Protein AF-A0A7W1RXY4-F1 (afdb_monomer_lite)

pLDDT: mean 89.91, std 8.74, range [52.62, 98.06]

Structure (mmCIF, N/CA/C/O backbone):
data_AF-A0A7W1RXY4-F1
#
_entry.id   AF-A0A7W1RXY4-F1
#
loop_
_atom_site.group_PDB
_atom_site.id
_atom_site.type_symbol
_atom_site.label_atom_id
_atom_site.label_alt_id
_atom_site.label_comp_id
_atom_site.label_asym_id
_atom_site.label_entity_id
_atom_site.label_seq_id
_atom_site.pdbx_PDB_ins_code
_atom_site.Cartn_x
_atom_site.Cartn_y
_atom_site.Cartn_z
_atom_site.occupancy
_atom_site.B_iso_or_equiv
_atom_site.auth_seq_id
_atom_site.auth_comp_id
_atom_site.auth_asym_id
_atom_site.auth_atom_id
_atom_site.pdbx_PDB_model_num
ATOM 1 N N . MET A 1 1 ? 31.201 -9.810 -19.288 1.00 55.09 1 MET A N 1
ATOM 2 C CA . MET A 1 1 ? 30.217 -8.892 -19.903 1.00 55.09 1 MET A CA 1
ATOM 3 C C . MET A 1 1 ? 28.882 -9.137 -19.232 1.00 55.09 1 MET A C 1
ATOM 5 O O . MET A 1 1 ? 28.440 -10.277 -19.250 1.00 55.09 1 MET A O 1
ATOM 9 N N . ALA A 1 2 ? 28.286 -8.127 -18.595 1.00 66.25 2 ALA A N 1
ATOM 10 C CA . ALA A 1 2 ? 26.914 -8.247 -18.102 1.00 66.25 2 ALA A CA 1
ATOM 11 C C . ALA A 1 2 ? 25.958 -8.331 -19.304 1.00 66.25 2 ALA A C 1
ATOM 13 O O . ALA A 1 2 ? 26.173 -7.638 -20.300 1.00 66.25 2 ALA A O 1
ATOM 14 N N . ALA A 1 3 ? 24.953 -9.206 -19.236 1.00 77.88 3 ALA A N 1
ATOM 15 C CA . ALA A 1 3 ? 23.925 -9.295 -20.269 1.00 77.88 3 ALA A CA 1
ATOM 16 C C . ALA A 1 3 ? 23.146 -7.972 -20.351 1.00 77.88 3 ALA A C 1
ATOM 18 O O . ALA A 1 3 ? 22.916 -7.324 -19.328 1.00 77.88 3 ALA A O 1
ATOM 19 N N . ALA A 1 4 ? 22.750 -7.570 -21.560 1.00 85.12 4 ALA A N 1
ATOM 20 C CA . ALA A 1 4 ? 21.898 -6.400 -21.738 1.00 85.12 4 ALA A CA 1
ATOM 21 C C . ALA A 1 4 ? 20.542 -6.621 -21.034 1.00 85.12 4 ALA A C 1
ATOM 23 O O . ALA A 1 4 ? 20.029 -7.744 -21.071 1.00 85.12 4 ALA A O 1
ATOM 24 N N . PRO A 1 5 ? 19.964 -5.586 -20.396 1.00 88.31 5 PRO A N 1
ATOM 25 C CA . PRO A 1 5 ? 18.672 -5.717 -19.743 1.00 88.31 5 PRO A CA 1
ATOM 26 C C . PRO A 1 5 ? 17.567 -5.969 -20.772 1.00 88.31 5 PRO A C 1
ATOM 28 O O . PRO A 1 5 ? 17.531 -5.343 -21.835 1.00 88.31 5 PRO A O 1
ATOM 31 N N . VAL A 1 6 ? 16.644 -6.864 -20.431 1.00 91.75 6 VAL A N 1
ATOM 32 C CA . VAL A 1 6 ? 15.384 -7.028 -21.155 1.00 91.75 6 VAL A CA 1
ATOM 33 C C . VAL A 1 6 ? 14.484 -5.856 -20.787 1.00 91.75 6 VAL A C 1
ATOM 35 O O . VAL A 1 6 ? 14.210 -5.625 -19.610 1.00 91.75 6 VAL A O 1
ATOM 38 N N . ARG A 1 7 ? 14.043 -5.110 -21.799 1.00 94.19 7 ARG A N 1
ATOM 39 C CA . ARG A 1 7 ? 13.141 -3.970 -21.634 1.00 94.19 7 ARG A CA 1
ATOM 40 C C . ARG A 1 7 ? 11.716 -4.378 -21.953 1.00 94.19 7 ARG A C 1
ATOM 42 O O . ARG A 1 7 ? 11.481 -5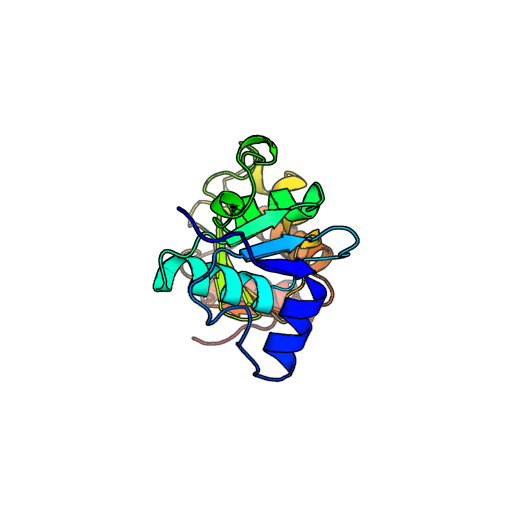.019 -22.975 1.00 94.19 7 ARG A O 1
ATOM 49 N N . CYS A 1 8 ? 10.789 -3.984 -21.097 1.00 94.75 8 CYS A N 1
ATOM 50 C CA . CYS A 1 8 ? 9.361 -4.218 -21.277 1.00 94.75 8 CYS A CA 1
ATOM 51 C C . CYS A 1 8 ? 8.561 -3.085 -20.632 1.00 94.75 8 CYS A C 1
ATOM 53 O O . CYS A 1 8 ? 9.096 -2.318 -19.828 1.00 94.75 8 CYS A O 1
ATOM 55 N N . SER A 1 9 ? 7.290 -2.967 -20.998 1.00 96.38 9 SER A N 1
ATOM 56 C CA . SER A 1 9 ? 6.372 -2.059 -20.317 1.00 96.38 9 SER A CA 1
ATOM 57 C C . SER A 1 9 ? 5.806 -2.710 -19.054 1.00 96.38 9 SER A C 1
ATOM 59 O O . SER A 1 9 ? 5.757 -3.937 -18.926 1.00 96.38 9 SER A O 1
ATOM 61 N N . PHE A 1 10 ? 5.319 -1.896 -18.121 1.00 96.00 10 PHE A N 1
ATOM 62 C CA . PHE A 1 10 ? 4.616 -2.399 -16.943 1.00 96.00 10 PHE A CA 1
ATOM 63 C C . PHE A 1 10 ? 3.355 -3.198 -17.320 1.00 96.00 10 PHE A C 1
ATOM 65 O O . PHE A 1 10 ? 3.047 -4.207 -16.686 1.00 96.00 10 PHE A O 1
ATOM 72 N N . ALA A 1 11 ? 2.672 -2.809 -18.402 1.00 95.00 11 ALA A N 1
ATOM 73 C CA . ALA A 1 11 ? 1.507 -3.520 -18.927 1.00 95.00 11 ALA A CA 1
ATOM 74 C C . ALA A 1 11 ? 1.842 -4.944 -19.409 1.00 95.00 11 ALA A C 1
ATOM 76 O O . ALA A 1 11 ? 1.036 -5.855 -19.211 1.00 95.00 11 ALA A O 1
ATOM 77 N N . ASP A 1 12 ? 3.035 -5.164 -19.973 1.00 94.12 12 ASP A N 1
ATOM 78 C CA . ASP A 1 12 ? 3.481 -6.504 -20.380 1.00 94.12 12 ASP A CA 1
ATOM 79 C C . ASP A 1 12 ? 3.606 -7.434 -19.165 1.00 94.12 12 ASP A C 1
ATOM 81 O O . ASP A 1 12 ? 3.158 -8.581 -19.206 1.00 94.12 12 ASP A O 1
ATOM 85 N N . ILE A 1 13 ? 4.152 -6.923 -18.054 1.00 93.69 13 ILE A N 1
ATOM 86 C CA . ILE A 1 13 ? 4.277 -7.678 -16.798 1.00 93.69 13 ILE A CA 1
ATOM 87 C C . ILE A 1 13 ? 2.900 -8.007 -16.213 1.00 93.69 13 ILE A C 1
ATOM 89 O O . ILE A 1 13 ? 2.671 -9.133 -15.766 1.00 93.69 13 ILE A O 1
ATOM 93 N N . VAL A 1 14 ? 1.973 -7.047 -16.232 1.00 93.81 14 VAL A N 1
ATOM 94 C CA . VAL A 1 14 ? 0.586 -7.269 -15.798 1.00 93.81 14 VAL A CA 1
ATOM 95 C C . VAL A 1 14 ? -0.072 -8.375 -16.632 1.00 93.81 14 VAL A C 1
ATOM 97 O O . VAL A 1 14 ? -0.638 -9.316 -16.072 1.00 93.81 14 VAL A O 1
ATOM 100 N N . GLY A 1 15 ? 0.051 -8.317 -17.963 1.00 92.88 15 GLY A N 1
ATOM 101 C CA . GLY A 1 15 ? -0.500 -9.328 -18.870 1.00 92.88 15 GLY A CA 1
ATOM 102 C C . GLY A 1 15 ? 0.102 -10.723 -18.666 1.00 92.88 15 GLY A C 1
ATOM 103 O O . GLY A 1 15 ? -0.615 -11.729 -18.682 1.00 92.88 15 GLY A O 1
ATOM 104 N N . GLU A 1 16 ? 1.407 -10.799 -18.408 1.00 92.06 16 GLU A N 1
ATOM 105 C CA . GLU A 1 16 ? 2.093 -12.038 -18.035 1.00 92.06 16 GLU A CA 1
ATOM 106 C C . GLU A 1 16 ? 1.494 -12.658 -16.766 1.00 92.06 16 GLU A C 1
ATOM 108 O O . GLU A 1 16 ? 1.067 -13.814 -16.763 1.00 92.06 16 GLU A O 1
ATOM 113 N N . ILE A 1 17 ? 1.365 -11.868 -15.701 1.00 89.75 17 ILE A N 1
ATOM 114 C CA . ILE A 1 17 ? 0.831 -12.352 -14.425 1.00 89.75 17 ILE A CA 1
ATOM 115 C C . ILE A 1 17 ? -0.622 -12.803 -14.570 1.00 89.75 17 ILE A C 1
ATOM 117 O O . ILE A 1 17 ? -0.969 -13.877 -14.077 1.00 89.75 17 ILE A O 1
ATOM 121 N N . ALA A 1 18 ? -1.447 -12.031 -15.281 1.00 90.00 18 ALA A N 1
ATOM 122 C CA . ALA A 1 18 ? -2.847 -12.366 -15.529 1.00 90.00 18 ALA A CA 1
ATOM 123 C C . ALA A 1 18 ? -3.009 -13.666 -16.338 1.00 90.00 18 ALA A C 1
ATOM 125 O O . ALA A 1 18 ? -3.931 -14.441 -16.089 1.00 90.00 18 ALA A O 1
ATOM 126 N N . SER A 1 19 ? -2.097 -13.934 -17.278 1.00 89.50 19 SER A N 1
ATOM 127 C CA . SER A 1 19 ? -2.082 -15.173 -18.070 1.00 89.50 19 SER A CA 1
ATOM 128 C C . SER A 1 19 ? -1.397 -16.352 -17.367 1.00 89.50 19 SER A C 1
ATOM 130 O O . SER A 1 19 ? -1.392 -17.465 -17.893 1.00 89.50 19 SER A O 1
ATOM 132 N N . GLY A 1 20 ? -0.805 -16.131 -16.187 1.00 85.56 20 GLY A N 1
ATOM 133 C CA . GLY A 1 20 ? 0.020 -17.118 -15.489 1.00 85.56 20 GLY A CA 1
ATOM 134 C C . GLY A 1 20 ? 1.368 -17.387 -16.169 1.00 85.56 20 GLY A C 1
ATOM 135 O O . GLY A 1 20 ? 2.116 -18.258 -15.719 1.00 85.56 20 GLY A O 1
ATOM 136 N N . ASN A 1 21 ? 1.702 -16.644 -17.226 1.00 83.38 21 ASN A N 1
ATOM 137 C CA . ASN A 1 21 ? 2.981 -16.737 -17.905 1.00 83.38 21 ASN A CA 1
ATOM 138 C C . ASN A 1 21 ? 4.021 -15.911 -17.137 1.00 83.38 21 ASN A C 1
ATOM 140 O O . ASN A 1 21 ? 3.825 -14.727 -16.914 1.00 83.38 21 ASN A O 1
ATOM 144 N N . ARG A 1 22 ? 5.126 -16.518 -16.697 1.00 81.75 22 ARG A N 1
ATOM 145 C CA . ARG A 1 22 ? 6.175 -15.821 -15.921 1.00 81.75 22 ARG A CA 1
ATOM 146 C C . ARG A 1 22 ? 7.502 -15.760 -16.666 1.00 81.75 22 ARG A C 1
ATOM 148 O O . ARG A 1 22 ? 8.559 -15.832 -16.042 1.00 81.75 22 ARG A O 1
ATOM 155 N N . THR A 1 23 ? 7.470 -15.690 -17.993 1.00 82.81 23 THR A N 1
ATOM 156 C CA . THR A 1 23 ? 8.678 -15.730 -18.822 1.00 82.81 23 THR A CA 1
ATOM 157 C C . THR A 1 23 ? 9.614 -14.546 -18.574 1.00 82.81 23 THR A C 1
ATOM 159 O O . THR A 1 23 ? 10.805 -14.771 -18.335 1.00 82.81 23 THR A O 1
ATOM 162 N N . LEU A 1 24 ? 9.109 -13.306 -18.540 1.00 80.69 24 LEU A N 1
ATOM 163 C CA . LEU A 1 24 ? 9.937 -12.112 -18.305 1.00 80.69 24 LEU A CA 1
ATOM 164 C C . LEU A 1 24 ? 10.512 -12.098 -16.884 1.00 80.69 24 LEU A C 1
ATOM 166 O O . LEU A 1 24 ? 11.689 -11.782 -16.671 1.00 80.69 24 LEU A O 1
ATOM 170 N N . LEU A 1 25 ? 9.703 -12.497 -15.901 1.00 83.88 25 LEU A N 1
ATOM 171 C CA . LEU A 1 25 ? 10.116 -12.536 -14.496 1.00 83.88 25 LEU A CA 1
ATOM 172 C C . LEU A 1 25 ? 11.011 -13.737 -14.162 1.00 83.88 25 LEU A C 1
ATOM 174 O O . LEU A 1 25 ? 11.833 -13.630 -13.254 1.00 83.88 25 LEU A O 1
ATOM 178 N N . GLY A 1 26 ? 10.888 -14.847 -14.891 1.00 81.25 26 GLY A N 1
ATOM 179 C CA . GLY A 1 26 ? 11.601 -16.099 -14.634 1.00 81.25 26 GLY A CA 1
ATOM 180 C C . GLY A 1 26 ? 12.991 -16.203 -15.268 1.00 81.25 26 GLY A C 1
ATOM 181 O O . GLY A 1 26 ? 13.781 -17.036 -14.829 1.00 81.25 26 GLY A O 1
ATOM 182 N N . GLY A 1 27 ? 13.304 -15.382 -16.277 1.00 80.00 27 GLY A N 1
ATOM 183 C CA . GLY A 1 27 ? 14.614 -15.387 -16.940 1.00 80.00 27 GLY A CA 1
ATOM 184 C C . GLY A 1 27 ? 15.750 -14.801 -16.089 1.00 80.00 27 GLY A C 1
ATOM 185 O O . GLY A 1 27 ? 15.508 -13.991 -15.203 1.00 80.00 27 GLY A O 1
ATOM 186 N N . VAL A 1 28 ? 17.002 -15.149 -16.405 1.00 78.38 28 VAL A N 1
ATOM 187 C CA . VAL A 1 28 ? 18.209 -14.723 -15.654 1.00 78.38 28 VAL A CA 1
ATOM 188 C C . VAL A 1 28 ? 18.754 -13.338 -16.025 1.00 78.38 28 VAL A C 1
ATOM 190 O O . VAL A 1 28 ? 19.597 -12.796 -15.316 1.00 78.38 28 VAL A O 1
ATOM 193 N N . ALA A 1 29 ? 18.318 -12.764 -17.149 1.00 84.88 29 ALA A N 1
ATOM 194 C CA . ALA A 1 29 ? 18.771 -11.442 -17.576 1.00 84.88 29 ALA A CA 1
ATOM 195 C C . ALA A 1 29 ? 18.168 -10.340 -16.684 1.00 84.88 29 ALA A C 1
ATOM 197 O O . ALA A 1 29 ? 17.019 -10.491 -16.263 1.00 84.88 29 ALA A O 1
ATOM 198 N N . PRO A 1 30 ? 18.883 -9.226 -16.430 1.00 88.88 30 PRO A N 1
ATOM 199 C CA . PRO A 1 30 ? 18.303 -8.044 -15.795 1.00 88.88 30 PRO A CA 1
ATOM 200 C C . PRO A 1 30 ? 17.043 -7.576 -16.530 1.00 88.88 30 PRO A C 1
ATOM 202 O O . PRO A 1 30 ? 16.964 -7.710 -17.753 1.00 88.88 30 PRO A O 1
ATOM 205 N N . ILE A 1 31 ? 16.081 -7.010 -15.805 1.00 91.81 31 ILE A N 1
ATOM 206 C CA . ILE A 1 31 ? 14.858 -6.447 -16.392 1.00 91.81 31 ILE A CA 1
ATOM 207 C C . ILE A 1 31 ? 14.749 -4.958 -16.086 1.00 91.81 31 ILE A C 1
ATOM 209 O O . ILE A 1 31 ? 14.995 -4.510 -14.967 1.00 91.81 31 ILE A O 1
ATOM 213 N N . GLU A 1 32 ? 14.356 -4.196 -17.094 1.00 94.06 32 GLU A N 1
ATOM 214 C CA . GLU A 1 32 ? 14.002 -2.788 -16.983 1.00 94.06 32 GLU A CA 1
ATOM 215 C C . GLU A 1 32 ? 12.540 -2.652 -17.422 1.00 94.06 32 GLU A C 1
ATOM 217 O O . GLU A 1 32 ? 12.181 -3.003 -18.548 1.00 94.06 32 GLU A O 1
ATOM 222 N N . VAL A 1 33 ? 11.693 -2.219 -16.494 1.00 95.69 33 VAL A N 1
ATOM 223 C CA . VAL A 1 33 ? 10.245 -2.114 -16.662 1.00 95.69 33 VAL A CA 1
ATOM 224 C C . VAL A 1 33 ? 9.881 -0.638 -16.707 1.00 95.69 33 VAL A C 1
ATOM 226 O O . VAL A 1 33 ? 10.073 0.081 -15.725 1.00 95.69 33 VAL A O 1
ATOM 229 N N . ASP A 1 34 ? 9.361 -0.197 -17.846 1.00 96.50 34 ASP A N 1
ATOM 230 C CA . ASP A 1 34 ? 8.883 1.170 -18.024 1.00 96.50 34 ASP A CA 1
ATOM 231 C C . ASP A 1 34 ? 7.459 1.315 -17.473 1.00 96.50 34 ASP A C 1
ATOM 233 O O . ASP A 1 34 ? 6.519 0.670 -17.946 1.00 96.50 34 ASP A O 1
ATOM 237 N N . CYS A 1 35 ? 7.309 2.163 -16.460 1.00 96.88 35 CYS A N 1
ATOM 238 C CA . CYS A 1 35 ? 6.042 2.506 -15.827 1.00 96.88 35 CYS A CA 1
ATOM 239 C C . CYS A 1 35 ? 5.362 3.725 -16.472 1.00 96.88 35 CYS A C 1
ATOM 241 O O . CYS A 1 35 ? 4.249 4.070 -16.069 1.00 96.88 35 CYS A O 1
ATOM 243 N N . ALA A 1 36 ? 5.986 4.393 -17.448 1.00 95.25 36 ALA A N 1
ATOM 244 C CA . ALA A 1 36 ? 5.448 5.612 -18.037 1.00 95.25 36 ALA A CA 1
ATOM 245 C C . ALA A 1 36 ? 4.030 5.414 -18.601 1.00 95.25 36 ALA A C 1
ATOM 247 O O . ALA A 1 36 ? 3.722 4.433 -19.275 1.00 95.25 36 ALA A O 1
ATOM 248 N N . GLY A 1 37 ? 3.146 6.374 -18.317 1.00 89.88 37 GLY A N 1
ATOM 249 C CA . GLY A 1 37 ? 1.747 6.330 -18.755 1.00 89.88 37 GLY A CA 1
ATOM 250 C C . GLY A 1 37 ? 0.855 5.376 -17.955 1.00 89.88 37 GLY A C 1
ATOM 251 O O . GLY A 1 37 ? -0.351 5.340 -18.199 1.00 89.88 37 GLY A O 1
ATOM 252 N N . THR A 1 38 ? 1.404 4.652 -16.976 1.00 92.94 38 THR A N 1
ATOM 253 C CA . THR A 1 38 ? 0.603 3.864 -16.038 1.00 92.94 38 THR A CA 1
ATOM 254 C C . THR A 1 38 ? -0.167 4.807 -15.115 1.00 92.94 38 THR A C 1
ATOM 256 O O . THR A 1 38 ? 0.365 5.799 -14.620 1.00 92.94 38 THR A O 1
ATOM 259 N N . ALA A 1 39 ? -1.459 4.534 -14.918 1.00 91.62 39 ALA A N 1
ATOM 260 C CA . ALA A 1 39 ? -2.276 5.331 -14.006 1.00 91.62 39 ALA A CA 1
ATOM 261 C C . ALA A 1 39 ? -1.962 5.001 -12.539 1.00 91.62 39 ALA A C 1
ATOM 263 O O . ALA A 1 39 ? -1.928 5.898 -11.698 1.00 91.62 39 ALA A O 1
ATOM 264 N N . ARG A 1 40 ? -1.786 3.705 -12.239 1.00 95.81 40 ARG A N 1
ATOM 265 C CA . ARG A 1 40 ? -1.416 3.155 -10.928 1.00 95.81 40 ARG A CA 1
ATOM 266 C C . ARG A 1 40 ? -0.663 1.845 -11.115 1.00 95.81 40 ARG A C 1
ATOM 268 O O . ARG A 1 40 ? -1.061 1.028 -11.943 1.00 95.81 40 ARG A O 1
ATOM 275 N N . LEU A 1 41 ? 0.351 1.603 -10.295 1.00 97.25 41 LEU A N 1
ATOM 276 C CA . LEU A 1 41 ? 1.112 0.358 -10.331 1.00 97.25 41 LEU A CA 1
ATOM 277 C C . LEU A 1 41 ? 0.331 -0.764 -9.638 1.00 97.25 41 LEU A C 1
ATOM 279 O O . LEU A 1 41 ? -0.053 -0.637 -8.477 1.00 97.25 41 LEU A O 1
ATOM 283 N N . GLU A 1 42 ? 0.088 -1.868 -10.335 1.00 97.50 42 GLU A N 1
ATOM 284 C CA . GLU A 1 42 ? -0.643 -3.005 -9.775 1.00 97.50 42 GLU A CA 1
ATOM 285 C C . GLU A 1 42 ? 0.165 -3.734 -8.696 1.00 97.50 42 GLU A C 1
ATOM 287 O O . GLU A 1 42 ? 1.303 -4.153 -8.918 1.00 97.50 42 GLU A O 1
ATOM 292 N N . ALA A 1 43 ? -0.452 -3.948 -7.532 1.00 96.88 43 ALA A N 1
ATOM 293 C CA . ALA A 1 43 ? 0.150 -4.613 -6.381 1.00 96.88 43 ALA A CA 1
ATOM 294 C C . ALA A 1 43 ? 0.647 -6.025 -6.725 1.00 96.88 43 ALA A C 1
ATOM 296 O O . ALA A 1 43 ? 1.748 -6.399 -6.323 1.00 96.88 43 ALA A O 1
ATOM 297 N N . ALA A 1 44 ? -0.112 -6.781 -7.527 1.00 95.94 44 ALA A N 1
ATOM 298 C CA . ALA A 1 44 ? 0.279 -8.120 -7.967 1.00 95.94 44 ALA A CA 1
ATOM 299 C C . ALA A 1 44 ? 1.568 -8.097 -8.805 1.00 95.94 44 ALA A C 1
ATOM 301 O O . ALA A 1 44 ? 2.476 -8.900 -8.569 1.00 95.94 44 ALA A O 1
ATOM 302 N N . ALA A 1 45 ? 1.675 -7.143 -9.735 1.00 95.69 45 ALA A N 1
ATOM 303 C CA . ALA A 1 45 ? 2.868 -6.942 -10.550 1.00 95.69 45 ALA A CA 1
ATOM 304 C C . ALA A 1 45 ? 4.068 -6.503 -9.716 1.00 95.69 45 ALA A C 1
ATOM 306 O O . ALA A 1 45 ? 5.137 -7.108 -9.812 1.00 95.69 45 ALA A O 1
ATOM 307 N N . LEU A 1 46 ? 3.881 -5.532 -8.823 1.00 96.12 46 LEU A N 1
ATOM 308 C CA . LEU A 1 46 ? 4.933 -5.092 -7.910 1.00 96.12 46 LEU A CA 1
ATOM 309 C C . LEU A 1 46 ? 5.431 -6.225 -7.006 1.00 96.12 46 LEU A C 1
ATOM 311 O O . LEU A 1 46 ? 6.642 -6.410 -6.877 1.00 96.12 46 LEU A O 1
ATOM 315 N N . SER A 1 47 ? 4.522 -7.022 -6.438 1.00 94.56 47 SER A N 1
ATOM 316 C CA . SER A 1 47 ? 4.859 -8.202 -5.635 1.00 94.56 47 SER A CA 1
ATOM 317 C C . SER A 1 47 ? 5.699 -9.198 -6.423 1.00 94.56 47 SER A C 1
ATOM 319 O O . SER A 1 47 ? 6.716 -9.685 -5.929 1.00 94.56 47 SER A O 1
ATOM 321 N N . ALA A 1 48 ? 5.298 -9.498 -7.661 1.00 93.00 48 ALA A N 1
ATOM 322 C CA . ALA A 1 48 ? 5.987 -10.468 -8.501 1.00 93.00 48 ALA A CA 1
ATOM 323 C C . ALA A 1 48 ? 7.383 -9.979 -8.924 1.00 93.00 48 ALA A C 1
ATOM 325 O O . ALA A 1 48 ? 8.341 -10.755 -8.874 1.00 93.00 48 ALA A O 1
ATOM 326 N N . ILE A 1 49 ? 7.519 -8.694 -9.271 1.00 92.94 49 ILE A N 1
ATOM 327 C CA . ILE A 1 49 ? 8.811 -8.069 -9.585 1.00 92.94 49 ILE A CA 1
ATOM 328 C C . ILE A 1 49 ? 9.720 -8.085 -8.351 1.00 92.94 49 ILE A C 1
ATOM 330 O O . ILE A 1 49 ? 10.861 -8.538 -8.437 1.00 92.94 49 ILE A O 1
ATOM 334 N N . ALA A 1 50 ? 9.220 -7.648 -7.190 1.00 91.75 50 ALA A N 1
ATOM 335 C CA . ALA A 1 50 ? 9.995 -7.607 -5.950 1.00 91.75 50 ALA A CA 1
ATOM 336 C C . ALA A 1 50 ? 10.448 -9.007 -5.502 1.00 91.75 50 ALA A C 1
ATOM 338 O O . ALA A 1 50 ? 11.587 -9.181 -5.059 1.00 91.75 50 ALA A O 1
ATOM 339 N N . LEU A 1 51 ? 9.578 -10.012 -5.650 1.00 90.06 51 LEU A N 1
ATOM 340 C CA . LEU A 1 51 ? 9.902 -11.404 -5.358 1.00 90.06 51 LEU A CA 1
ATOM 341 C C . LEU A 1 51 ? 10.952 -11.955 -6.330 1.00 90.06 51 LEU A C 1
ATOM 343 O O . LEU A 1 51 ? 11.914 -12.573 -5.878 1.00 90.06 51 LEU A O 1
ATOM 347 N N . SER A 1 52 ? 10.802 -11.710 -7.636 1.00 87.19 52 SER A N 1
ATOM 348 C CA . SER A 1 52 ? 11.774 -12.127 -8.659 1.00 87.19 52 SER A CA 1
ATOM 349 C C . SER A 1 52 ? 13.155 -11.511 -8.404 1.00 87.19 52 SER A C 1
ATOM 351 O O . SER A 1 52 ? 14.151 -12.237 -8.346 1.00 87.19 52 SER A O 1
ATOM 353 N N . ALA A 1 53 ? 13.208 -10.202 -8.137 1.00 86.94 53 ALA A N 1
ATOM 354 C CA . ALA A 1 53 ? 14.446 -9.488 -7.833 1.00 86.94 53 ALA A CA 1
ATOM 355 C C . ALA A 1 53 ? 15.171 -10.078 -6.610 1.00 86.94 53 ALA A C 1
ATOM 357 O O . ALA A 1 53 ? 16.383 -10.293 -6.641 1.00 86.94 53 ALA A O 1
ATOM 358 N N . ASN A 1 54 ? 14.422 -10.404 -5.550 1.00 84.94 54 ASN A N 1
ATOM 359 C CA . ASN A 1 54 ? 14.969 -11.019 -4.340 1.00 84.94 54 ASN A CA 1
ATOM 360 C C . ASN A 1 54 ? 15.431 -12.463 -4.554 1.00 84.94 54 ASN A C 1
ATOM 362 O O . ASN A 1 54 ? 16.538 -12.819 -4.158 1.00 84.94 54 ASN A O 1
ATOM 366 N N . ALA A 1 55 ? 14.580 -13.303 -5.144 1.00 79.94 55 ALA A N 1
ATOM 367 C CA . ALA A 1 55 ? 14.822 -14.739 -5.241 1.00 79.94 55 ALA A CA 1
ATOM 368 C C . ALA A 1 55 ? 15.978 -15.075 -6.191 1.00 79.94 55 ALA A C 1
ATOM 370 O O . ALA A 1 55 ? 16.694 -16.047 -5.968 1.00 79.94 55 ALA A O 1
ATOM 371 N N . GLN A 1 56 ? 16.161 -14.278 -7.245 1.00 71.62 56 GLN A N 1
ATOM 372 C CA . GLN A 1 56 ? 17.132 -14.563 -8.302 1.00 71.62 56 GLN A CA 1
ATOM 373 C C . GLN A 1 56 ? 18.377 -13.668 -8.243 1.00 71.62 56 GLN A C 1
ATOM 375 O O . GLN A 1 56 ? 19.217 -13.760 -9.133 1.00 71.62 56 GLN A O 1
ATOM 380 N N . SER A 1 57 ? 18.501 -12.789 -7.231 1.00 65.94 57 SER A N 1
ATOM 381 C CA . SER A 1 57 ? 19.496 -11.693 -7.229 1.00 65.94 57 SER A CA 1
ATOM 382 C C . SER A 1 57 ? 19.506 -10.932 -8.559 1.00 65.94 57 SER A C 1
ATOM 384 O O . SER A 1 57 ? 20.546 -10.521 -9.071 1.00 65.94 57 SER A O 1
ATOM 386 N N . LYS A 1 58 ? 18.318 -10.822 -9.154 1.00 70.12 58 LYS A N 1
ATOM 387 C CA . LYS A 1 58 ? 18.124 -10.277 -10.484 1.00 70.12 58 LYS A CA 1
ATOM 388 C C . LYS A 1 58 ? 17.979 -8.775 -10.360 1.00 70.12 58 LYS A C 1
ATOM 390 O O . LYS A 1 58 ? 17.139 -8.283 -9.606 1.00 70.12 58 LYS A O 1
ATOM 395 N N . ASP A 1 59 ? 18.772 -8.059 -11.143 1.00 82.94 59 ASP A N 1
ATOM 396 C CA . ASP A 1 59 ? 18.638 -6.617 -11.280 1.00 82.94 59 ASP A CA 1
ATOM 397 C C . ASP A 1 59 ? 17.317 -6.315 -11.995 1.00 82.94 59 ASP A C 1
ATOM 399 O O . ASP A 1 59 ? 17.210 -6.426 -13.217 1.00 82.94 59 ASP A O 1
ATOM 403 N N . ALA A 1 60 ? 16.295 -5.965 -11.217 1.00 89.81 60 ALA A N 1
ATOM 404 C CA . ALA A 1 60 ? 15.042 -5.427 -11.716 1.00 89.81 60 ALA A CA 1
ATOM 405 C C . ALA A 1 60 ? 14.998 -3.923 -11.454 1.00 89.81 60 ALA A C 1
ATOM 407 O O . ALA A 1 60 ? 15.282 -3.473 -10.340 1.00 89.81 60 ALA A O 1
ATOM 408 N N . ARG A 1 61 ? 14.647 -3.151 -12.483 1.00 93.50 61 ARG A N 1
ATOM 409 C CA . ARG A 1 61 ? 14.517 -1.698 -12.396 1.00 93.50 61 ARG A CA 1
ATOM 410 C C . ARG A 1 61 ? 13.163 -1.241 -12.907 1.00 93.50 61 ARG A C 1
ATOM 412 O O . ARG A 1 61 ? 12.743 -1.676 -13.970 1.00 93.50 61 ARG A O 1
ATOM 419 N N . LEU A 1 62 ? 12.521 -0.354 -12.162 1.00 95.31 62 LEU A N 1
ATOM 420 C CA . LEU A 1 62 ? 11.328 0.376 -12.570 1.00 95.31 62 LEU A CA 1
ATOM 421 C C . LEU A 1 62 ? 11.760 1.779 -13.004 1.00 95.31 62 LEU A C 1
ATOM 423 O O . LEU A 1 62 ? 12.457 2.461 -12.253 1.00 95.31 62 LEU A O 1
ATOM 427 N N . THR A 1 63 ? 11.368 2.214 -14.193 1.00 95.56 63 THR A N 1
ATOM 428 C CA . THR A 1 63 ? 11.657 3.559 -14.717 1.00 95.56 63 THR A CA 1
ATOM 429 C C . THR A 1 63 ? 10.358 4.262 -15.096 1.00 95.56 63 THR A C 1
ATOM 431 O O . THR A 1 63 ? 9.308 3.634 -15.166 1.00 95.56 63 THR A O 1
ATOM 434 N N . GLY A 1 64 ? 10.378 5.587 -15.253 1.00 94.44 64 GLY A N 1
ATOM 435 C CA . GLY A 1 64 ? 9.196 6.329 -15.720 1.00 94.44 64 GLY A CA 1
ATOM 436 C C . GLY A 1 64 ? 8.048 6.454 -14.707 1.00 94.44 64 GLY A C 1
ATOM 437 O O . GLY A 1 64 ? 7.010 7.018 -15.045 1.00 94.44 64 GLY A O 1
ATOM 438 N N . ALA A 1 65 ? 8.230 5.981 -13.467 1.00 95.56 65 ALA A N 1
ATOM 439 C CA . ALA A 1 65 ? 7.234 6.110 -12.406 1.00 95.56 65 ALA A CA 1
ATOM 440 C C . ALA A 1 65 ? 6.992 7.588 -12.050 1.00 95.56 65 ALA A C 1
ATOM 442 O O . ALA A 1 65 ? 7.942 8.362 -11.894 1.00 95.56 65 ALA A O 1
ATOM 443 N N . ASN A 1 66 ? 5.732 7.982 -11.885 1.00 94.31 66 ASN A N 1
ATOM 444 C CA . ASN A 1 66 ? 5.349 9.341 -11.511 1.00 94.31 66 ASN A CA 1
ATOM 445 C C . ASN A 1 66 ? 5.545 9.613 -9.999 1.00 94.31 66 ASN A C 1
ATOM 447 O O . ASN A 1 66 ? 5.999 8.760 -9.238 1.00 94.31 66 ASN A O 1
ATOM 451 N N . GLY A 1 67 ? 5.232 10.831 -9.542 1.00 92.19 67 GLY A N 1
ATOM 452 C CA . GLY A 1 67 ? 5.462 11.237 -8.149 1.00 92.19 67 GLY A CA 1
ATOM 453 C C . GLY A 1 67 ? 4.689 10.420 -7.105 1.00 92.19 67 GLY A C 1
ATOM 454 O O . GLY A 1 67 ? 5.268 10.040 -6.087 1.00 92.19 67 GLY A O 1
ATOM 455 N N . ASP A 1 68 ? 3.410 10.128 -7.355 1.00 93.19 68 ASP A N 1
ATOM 456 C CA . ASP A 1 68 ? 2.572 9.365 -6.421 1.00 93.19 68 ASP A CA 1
ATOM 457 C C . ASP A 1 68 ? 2.973 7.873 -6.422 1.00 93.19 68 ASP A C 1
ATOM 459 O O . ASP A 1 68 ? 3.022 7.244 -5.365 1.00 93.19 68 ASP A O 1
ATOM 463 N N . GLU A 1 69 ? 3.365 7.324 -7.575 1.00 95.31 69 GLU A N 1
ATOM 464 C CA . GLU A 1 69 ? 3.905 5.962 -7.703 1.00 95.31 69 GLU A CA 1
ATOM 465 C C . GLU A 1 69 ? 5.238 5.794 -6.965 1.00 95.31 69 GLU A C 1
ATOM 467 O O . GLU A 1 69 ? 5.402 4.858 -6.185 1.00 95.31 69 GLU A O 1
ATOM 472 N N . ARG A 1 70 ? 6.183 6.726 -7.142 1.00 94.62 70 ARG A N 1
ATOM 473 C CA . ARG A 1 70 ? 7.470 6.711 -6.422 1.00 94.62 70 ARG A CA 1
ATOM 474 C C . ARG A 1 70 ? 7.272 6.787 -4.916 1.00 94.62 70 ARG A C 1
ATOM 476 O O . ARG A 1 70 ? 7.953 6.078 -4.176 1.00 94.62 70 ARG A O 1
ATOM 483 N N . LEU A 1 71 ? 6.332 7.621 -4.468 1.00 92.75 71 LEU A N 1
ATOM 484 C CA . LEU A 1 71 ? 5.973 7.696 -3.060 1.00 92.75 71 LEU A CA 1
ATOM 485 C C . LEU A 1 71 ? 5.440 6.343 -2.570 1.00 92.75 71 LEU A C 1
ATOM 487 O O . LEU A 1 71 ? 5.892 5.863 -1.535 1.00 92.75 71 LEU A O 1
ATOM 491 N N . ALA A 1 72 ? 4.548 5.698 -3.324 1.00 94.50 72 ALA A N 1
ATOM 492 C CA . ALA A 1 72 ? 4.023 4.382 -2.975 1.00 94.50 72 ALA A CA 1
ATOM 493 C C . ALA A 1 72 ? 5.121 3.312 -2.877 1.00 94.50 72 ALA A C 1
ATOM 495 O O . ALA A 1 72 ? 5.164 2.573 -1.896 1.00 94.50 72 ALA A O 1
ATOM 496 N N . LEU A 1 73 ? 6.047 3.266 -3.841 1.00 94.69 73 LEU A N 1
ATOM 497 C CA . LEU A 1 73 ? 7.188 2.343 -3.822 1.00 94.69 73 LEU A CA 1
ATOM 498 C C . LEU A 1 73 ? 8.068 2.547 -2.578 1.00 94.69 73 LEU A C 1
ATOM 500 O O . LEU A 1 73 ? 8.508 1.569 -1.974 1.00 94.69 73 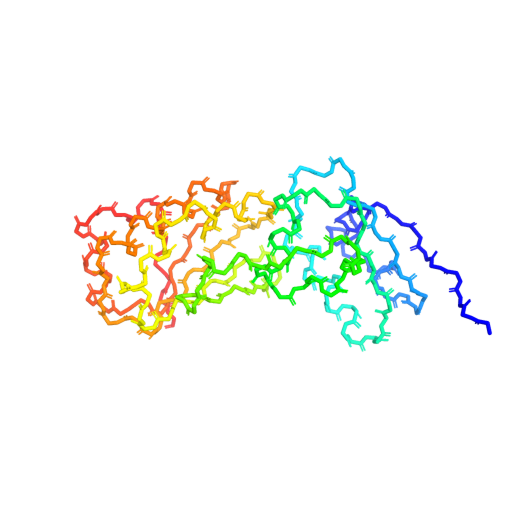LEU A O 1
ATOM 504 N N . ALA A 1 74 ? 8.282 3.802 -2.171 1.00 92.62 74 ALA A N 1
ATOM 505 C CA . ALA A 1 74 ? 9.014 4.141 -0.954 1.00 92.62 74 ALA A CA 1
ATOM 506 C C . ALA A 1 74 ? 8.275 3.699 0.316 1.00 92.62 74 ALA A C 1
ATOM 508 O O . ALA A 1 74 ? 8.887 3.109 1.204 1.00 92.62 74 ALA A O 1
ATOM 509 N N . VAL A 1 75 ? 6.957 3.916 0.391 1.00 92.81 75 VAL A N 1
ATOM 510 C CA . VAL A 1 75 ? 6.138 3.486 1.540 1.00 92.81 75 VAL A CA 1
ATOM 511 C C . VAL A 1 75 ? 6.082 1.961 1.664 1.00 92.81 75 VAL A C 1
ATOM 513 O O . VAL A 1 75 ? 6.120 1.433 2.772 1.00 92.81 75 VAL A O 1
ATOM 516 N N . LEU A 1 76 ? 6.029 1.256 0.533 1.00 93.69 76 LEU A N 1
ATOM 517 C CA . LEU A 1 76 ? 5.999 -0.207 0.460 1.00 93.69 76 LEU A CA 1
ATOM 518 C C . LEU A 1 76 ? 7.382 -0.860 0.643 1.00 93.69 76 LEU A C 1
ATOM 520 O O . LEU A 1 76 ? 7.485 -2.086 0.604 1.00 93.69 76 LEU A O 1
ATOM 524 N N . GLY A 1 77 ? 8.450 -0.068 0.809 1.00 91.31 77 GLY A N 1
ATOM 525 C CA . GLY A 1 77 ? 9.812 -0.569 1.019 1.00 91.31 77 GLY A CA 1
ATOM 526 C C . GLY A 1 77 ? 10.437 -1.244 -0.208 1.00 91.31 77 GLY A C 1
ATOM 527 O O . GLY A 1 77 ? 11.302 -2.113 -0.070 1.00 91.31 77 GLY A O 1
ATOM 528 N N . ILE A 1 78 ? 9.993 -0.880 -1.414 1.00 92.25 78 ILE A N 1
ATOM 529 C CA . ILE A 1 78 ? 10.477 -1.436 -2.689 1.00 92.25 78 ILE A CA 1
ATOM 530 C C . ILE A 1 78 ? 11.095 -0.376 -3.616 1.00 92.25 78 ILE A C 1
ATOM 532 O O . ILE A 1 78 ? 11.379 -0.654 -4.778 1.00 92.25 78 ILE A O 1
ATOM 536 N N . ASP A 1 79 ? 11.394 0.814 -3.100 1.00 90.81 79 ASP A N 1
ATOM 537 C CA . ASP A 1 79 ? 12.088 1.907 -3.801 1.00 90.81 79 ASP A CA 1
ATOM 538 C C . ASP A 1 79 ? 13.503 1.551 -4.279 1.00 90.81 79 ASP A C 1
ATOM 540 O O . ASP A 1 79 ? 14.048 2.179 -5.184 1.00 90.81 79 ASP A O 1
ATOM 544 N N . ARG A 1 80 ? 14.118 0.497 -3.742 1.00 90.50 80 ARG A N 1
ATOM 545 C CA . ARG A 1 80 ? 15.367 -0.031 -4.311 1.00 90.50 80 ARG A CA 1
ATOM 546 C C . ARG A 1 80 ? 15.233 -0.447 -5.782 1.00 90.50 80 ARG A C 1
ATOM 548 O O . ARG A 1 80 ? 16.249 -0.466 -6.474 1.00 90.50 80 ARG A O 1
ATOM 555 N N . LEU A 1 81 ? 14.012 -0.747 -6.241 1.00 91.25 81 LEU A N 1
ATOM 556 C CA . LEU A 1 81 ? 13.709 -1.074 -7.633 1.00 91.25 81 LEU A CA 1
ATOM 557 C C . LEU A 1 81 ? 13.748 0.154 -8.553 1.00 91.25 81 LEU A C 1
ATOM 559 O O . LEU A 1 81 ? 13.872 -0.019 -9.755 1.00 91.25 81 LEU A O 1
ATOM 563 N N . ILE A 1 82 ? 13.670 1.385 -8.045 1.00 91.62 82 ILE A N 1
ATOM 564 C CA . ILE A 1 82 ? 13.825 2.588 -8.879 1.00 91.62 82 ILE A CA 1
ATOM 565 C C . ILE A 1 82 ? 15.285 3.084 -8.863 1.00 91.62 82 ILE A C 1
ATOM 567 O O . ILE A 1 82 ? 16.000 2.907 -7.861 1.00 91.62 82 ILE A O 1
ATOM 571 N N . PRO A 1 83 ? 15.760 3.713 -9.959 1.00 87.50 83 PRO A N 1
ATOM 572 C CA . PRO A 1 83 ? 17.075 4.340 -10.016 1.00 87.50 83 PRO A CA 1
ATOM 573 C C . PRO A 1 83 ? 17.290 5.320 -8.863 1.00 87.50 83 PRO A C 1
ATOM 575 O O . PRO A 1 83 ? 16.395 6.088 -8.521 1.00 87.50 83 PRO A O 1
ATOM 578 N N . SER A 1 84 ? 18.499 5.360 -8.297 1.00 85.62 84 SER A N 1
ATOM 579 C CA . SER A 1 84 ? 18.803 6.218 -7.142 1.00 85.62 84 SER A CA 1
ATOM 580 C C . SER A 1 84 ? 18.488 7.701 -7.370 1.00 85.62 84 SER A C 1
ATOM 582 O O . SER A 1 84 ? 18.092 8.377 -6.430 1.00 85.62 84 SER A O 1
ATOM 584 N N . ALA A 1 85 ? 18.628 8.196 -8.605 1.00 84.00 85 ALA A N 1
ATOM 585 C CA . ALA A 1 85 ? 18.307 9.579 -8.972 1.00 84.00 85 ALA A CA 1
ATOM 586 C C . ALA A 1 85 ? 16.796 9.888 -8.960 1.00 84.00 85 ALA A C 1
ATOM 588 O O . ALA A 1 85 ? 16.407 11.049 -8.886 1.00 84.00 85 ALA A O 1
ATOM 589 N N . GLU A 1 86 ? 15.952 8.859 -9.033 1.00 84.69 86 GLU A N 1
ATOM 590 C CA . GLU A 1 86 ? 14.491 8.969 -9.023 1.00 84.69 86 GLU A CA 1
ATOM 591 C C . GLU A 1 86 ? 13.883 8.620 -7.661 1.00 84.69 86 GLU A C 1
ATOM 593 O O . GLU A 1 86 ? 12.681 8.807 -7.462 1.00 84.69 86 GLU A O 1
ATOM 598 N N . ARG A 1 87 ? 14.693 8.123 -6.716 1.00 86.19 87 ARG A N 1
ATOM 599 C CA . ARG A 1 87 ? 14.228 7.766 -5.374 1.00 86.19 87 ARG A CA 1
ATOM 600 C C . ARG A 1 87 ? 13.699 8.986 -4.644 1.00 86.19 87 ARG A C 1
ATOM 602 O O . ARG A 1 87 ? 14.335 10.036 -4.587 1.00 86.19 87 ARG A O 1
ATOM 609 N N . VAL A 1 88 ? 12.537 8.802 -4.036 1.00 82.06 88 VAL A N 1
ATOM 610 C CA . VAL A 1 88 ? 11.914 9.784 -3.158 1.00 82.06 88 VAL A CA 1
ATOM 611 C C . VAL A 1 88 ? 12.029 9.235 -1.748 1.00 82.06 88 VAL A C 1
ATOM 613 O O . VAL A 1 88 ? 11.606 8.112 -1.484 1.00 82.06 88 VAL A O 1
ATOM 616 N N . ALA A 1 89 ? 12.619 10.010 -0.839 1.00 75.44 89 ALA A N 1
ATOM 617 C CA . ALA A 1 89 ? 12.566 9.653 0.569 1.00 75.44 89 ALA A CA 1
ATOM 618 C C . ALA A 1 89 ? 11.092 9.636 1.002 1.00 75.44 89 ALA A C 1
ATOM 620 O O . ALA A 1 89 ? 10.377 10.600 0.693 1.00 75.44 89 ALA A O 1
ATOM 621 N N . PRO A 1 90 ? 10.629 8.605 1.734 1.00 69.88 90 PRO A N 1
ATOM 622 C CA . PRO A 1 90 ? 9.352 8.704 2.415 1.00 69.88 90 PRO A CA 1
ATOM 623 C C . PRO A 1 90 ? 9.368 10.011 3.212 1.00 69.88 90 PRO A C 1
ATOM 625 O O . PRO A 1 90 ? 10.367 10.290 3.889 1.00 69.88 90 PRO A O 1
ATOM 628 N N . PRO A 1 91 ? 8.332 10.855 3.110 1.00 65.44 91 PRO A N 1
ATOM 629 C CA . PRO A 1 91 ? 8.294 12.096 3.850 1.00 65.44 91 PRO A CA 1
ATOM 630 C C . PRO A 1 91 ? 8.626 11.837 5.315 1.00 65.44 91 PRO A C 1
ATOM 632 O O . PRO A 1 91 ? 8.081 10.915 5.918 1.00 65.44 91 PRO A O 1
ATOM 635 N N . ALA A 1 92 ? 9.466 12.675 5.930 1.00 61.28 92 ALA A N 1
ATOM 636 C CA . ALA A 1 92 ? 9.702 12.610 7.378 1.00 61.28 92 ALA A CA 1
ATOM 637 C C . ALA A 1 92 ? 8.371 12.642 8.168 1.00 61.28 92 ALA A C 1
ATOM 639 O O . ALA A 1 92 ? 8.260 12.116 9.277 1.00 61.28 92 ALA A O 1
ATOM 640 N N . ALA A 1 93 ? 7.334 13.207 7.544 1.00 52.62 93 ALA A N 1
ATOM 641 C CA . ALA A 1 93 ? 5.952 13.227 7.981 1.00 52.62 93 ALA A CA 1
ATOM 642 C C . ALA A 1 93 ? 5.169 11.902 7.835 1.00 52.62 93 ALA A C 1
ATOM 644 O O . ALA A 1 93 ? 3.972 11.920 8.070 1.00 52.62 93 ALA A O 1
ATOM 645 N N . MET A 1 94 ? 5.771 10.768 7.466 1.00 64.19 94 MET A N 1
ATOM 646 C CA . MET A 1 94 ? 5.093 9.461 7.511 1.00 64.19 94 MET A CA 1
ATOM 647 C C . MET A 1 94 ? 5.235 8.740 8.856 1.00 64.19 94 MET A C 1
ATOM 649 O O . MET A 1 94 ? 4.389 7.911 9.163 1.00 64.19 94 MET A O 1
ATOM 653 N N . GLY A 1 95 ? 6.229 9.109 9.678 1.00 60.84 95 GLY A N 1
ATOM 654 C CA . GLY A 1 95 ? 6.379 8.627 11.061 1.00 60.84 95 GLY A CA 1
ATOM 655 C C . GLY A 1 95 ? 6.462 7.094 11.221 1.00 60.84 95 GLY A C 1
ATOM 656 O O . GLY A 1 95 ? 6.408 6.354 10.245 1.00 60.84 95 GLY A O 1
ATOM 657 N N . PRO A 1 96 ? 6.627 6.586 12.454 1.00 68.06 96 PRO A N 1
ATOM 658 C CA . PRO A 1 96 ? 6.555 5.154 12.757 1.00 68.06 96 PRO A CA 1
ATOM 659 C C . PRO A 1 96 ? 5.111 4.655 12.956 1.00 68.06 96 PRO A C 1
ATOM 661 O O . PRO A 1 96 ? 4.919 3.509 13.354 1.00 68.06 96 PRO A O 1
ATOM 664 N N . GLY A 1 97 ? 4.096 5.506 12.748 1.00 86.31 97 GLY A N 1
ATOM 665 C CA . GLY A 1 97 ? 2.695 5.194 13.051 1.00 86.31 97 GLY A CA 1
ATOM 666 C C . GLY A 1 97 ? 2.120 4.019 12.255 1.00 86.31 97 GLY A C 1
ATOM 667 O O . GLY A 1 97 ? 1.136 3.418 12.683 1.00 86.31 97 GLY A O 1
ATOM 668 N N . PHE A 1 98 ? 2.733 3.653 11.130 1.00 92.25 98 PHE A N 1
ATOM 669 C CA . PHE A 1 98 ? 2.381 2.455 10.380 1.00 92.25 98 PHE A CA 1
ATOM 670 C C . PHE A 1 98 ? 3.562 1.933 9.553 1.00 92.25 98 PHE A C 1
ATOM 672 O O . PHE A 1 98 ? 4.527 2.649 9.290 1.00 92.25 98 PHE A O 1
ATOM 679 N N . ALA A 1 99 ? 3.452 0.686 9.106 1.00 92.81 99 ALA A N 1
ATOM 680 C CA . ALA A 1 99 ? 4.285 0.104 8.061 1.00 92.81 99 ALA A CA 1
ATOM 681 C C . ALA A 1 99 ? 3.382 -0.454 6.958 1.00 92.81 99 ALA A C 1
ATOM 683 O O . ALA A 1 99 ? 2.323 -1.003 7.261 1.00 92.81 99 ALA A O 1
ATOM 684 N N . ALA A 1 100 ? 3.788 -0.329 5.695 1.00 94.62 100 ALA A N 1
ATOM 685 C CA . ALA A 1 100 ? 3.064 -0.911 4.573 1.00 94.62 100 ALA A CA 1
ATOM 686 C C . ALA A 1 100 ? 3.925 -1.940 3.839 1.00 94.62 100 ALA A C 1
ATOM 688 O O . ALA A 1 100 ? 5.145 -1.817 3.768 1.00 94.62 100 ALA A O 1
ATOM 689 N N . SER A 1 101 ? 3.280 -2.958 3.287 1.00 96.00 101 SER A N 1
ATOM 690 C CA . SER A 1 101 ? 3.928 -4.004 2.502 1.00 96.00 101 SER A CA 1
ATOM 691 C C . SER A 1 101 ? 2.969 -4.559 1.456 1.00 96.00 101 SER A C 1
ATOM 693 O O . SER A 1 101 ? 1.767 -4.277 1.482 1.00 96.00 101 SER A O 1
ATOM 695 N N . LEU A 1 102 ? 3.513 -5.333 0.523 1.00 96.50 102 LEU A N 1
ATOM 696 C CA . LEU A 1 102 ? 2.737 -6.048 -0.477 1.00 96.50 102 LEU A CA 1
ATOM 697 C C . LEU A 1 102 ? 2.583 -7.520 -0.088 1.00 96.50 102 LEU A C 1
ATOM 699 O O . LEU A 1 102 ? 3.540 -8.154 0.355 1.00 96.50 102 LEU A O 1
ATOM 703 N N . ASP A 1 103 ? 1.388 -8.053 -0.315 1.00 95.06 103 ASP A N 1
ATOM 704 C CA . ASP A 1 103 ? 1.050 -9.468 -0.170 1.00 95.06 103 ASP A CA 1
ATOM 705 C C . ASP A 1 103 ? 0.225 -9.903 -1.391 1.00 95.06 103 ASP A C 1
ATOM 707 O O . ASP A 1 103 ? -1.005 -9.791 -1.434 1.00 95.06 103 ASP A O 1
ATOM 711 N N . GLY A 1 104 ? 0.928 -10.293 -2.458 1.00 93.94 104 GLY A N 1
ATOM 712 C CA . GLY A 1 104 ? 0.314 -10.606 -3.748 1.00 93.94 104 GLY A CA 1
ATOM 713 C C . GLY A 1 104 ? -0.406 -9.391 -4.340 1.00 93.94 104 GLY A C 1
ATOM 714 O O . GLY A 1 104 ? 0.215 -8.361 -4.590 1.00 93.94 104 GLY A O 1
ATOM 715 N N . ALA A 1 105 ? -1.715 -9.510 -4.569 1.00 95.44 105 ALA A N 1
ATOM 716 C CA . ALA A 1 105 ? -2.568 -8.418 -5.054 1.00 95.44 105 ALA A CA 1
ATOM 717 C C . ALA A 1 105 ? -3.063 -7.473 -3.937 1.00 95.44 105 ALA A C 1
ATOM 719 O O . ALA A 1 105 ? -3.848 -6.559 -4.201 1.00 95.44 105 ALA A O 1
ATOM 720 N N . SER A 1 106 ? -2.636 -7.703 -2.692 1.00 97.31 106 SER A N 1
ATOM 721 C CA . SER A 1 106 ? -3.056 -6.923 -1.529 1.00 97.31 106 SER A CA 1
ATOM 722 C C . SER A 1 106 ? -1.963 -5.972 -1.057 1.00 97.31 106 SER A C 1
ATOM 724 O O . SER A 1 106 ? -0.772 -6.280 -1.110 1.00 97.31 106 SER A O 1
ATOM 726 N N . VAL A 1 107 ? -2.390 -4.837 -0.511 1.00 97.88 107 VAL A N 1
ATOM 727 C CA . VAL A 1 107 ? -1.549 -3.952 0.301 1.00 97.88 107 VAL A CA 1
ATOM 728 C C . VAL A 1 107 ? -1.888 -4.198 1.767 1.00 97.88 107 VAL A C 1
ATOM 730 O O . VAL A 1 107 ? -3.058 -4.147 2.143 1.00 97.88 107 VAL A O 1
ATOM 733 N N . VAL A 1 108 ? -0.879 -4.453 2.597 1.00 97.50 108 VAL A N 1
ATOM 734 C CA . VAL A 1 108 ? -1.042 -4.661 4.043 1.00 97.50 108 VAL A CA 1
ATOM 735 C C . VAL A 1 108 ? -0.437 -3.481 4.789 1.00 97.50 108 VAL A C 1
ATOM 737 O O . VAL A 1 108 ? 0.747 -3.197 4.631 1.00 97.50 108 VAL A O 1
ATOM 740 N N . ILE A 1 109 ? -1.246 -2.812 5.608 1.00 96.75 109 ILE A N 1
ATOM 741 C CA . ILE A 1 109 ? -0.875 -1.657 6.425 1.00 96.75 109 ILE A CA 1
ATOM 742 C C . ILE A 1 109 ? -0.949 -2.071 7.896 1.00 96.75 109 ILE A 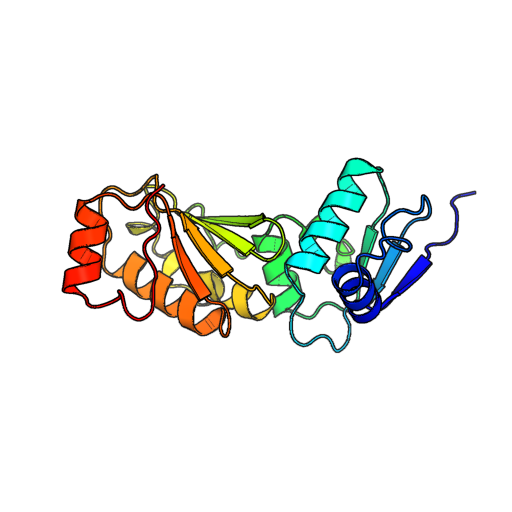C 1
ATOM 744 O O . ILE A 1 109 ? -2.036 -2.196 8.452 1.00 96.75 109 ILE A O 1
ATOM 748 N N . ALA A 1 110 ? 0.199 -2.283 8.532 1.00 96.06 110 ALA A N 1
ATOM 749 C CA . ALA A 1 110 ? 0.289 -2.584 9.954 1.00 96.06 110 ALA A CA 1
ATOM 750 C C . ALA A 1 110 ? 0.364 -1.291 10.766 1.00 96.06 110 ALA A C 1
ATOM 752 O O . ALA A 1 110 ? 1.298 -0.507 10.596 1.00 96.06 110 ALA A O 1
ATOM 753 N N . VAL A 1 111 ? -0.606 -1.074 11.653 1.00 95.25 111 VAL A N 1
ATOM 754 C CA . VAL A 1 111 ? -0.699 0.148 12.462 1.00 95.25 111 VAL A CA 1
ATOM 755 C C . VAL A 1 111 ? 0.027 -0.048 13.791 1.00 95.25 111 VAL A C 1
ATOM 757 O O . VAL A 1 111 ? -0.165 -1.054 14.477 1.00 95.25 111 VAL A O 1
ATOM 760 N N . ASP A 1 112 ? 0.891 0.898 14.161 1.00 93.75 112 ASP A N 1
ATOM 761 C CA . ASP A 1 112 ? 1.650 0.802 15.407 1.00 93.75 112 ASP A CA 1
ATOM 762 C C . ASP A 1 112 ? 0.821 1.212 16.635 1.00 93.75 112 ASP A C 1
ATOM 764 O O . ASP A 1 112 ? -0.131 1.985 16.536 1.00 93.75 112 ASP A O 1
ATOM 768 N N . ARG A 1 113 ? 1.209 0.737 17.827 1.00 92.38 113 ARG A N 1
ATOM 769 C CA . ARG A 1 113 ? 0.509 1.017 19.091 1.00 92.38 113 ARG A CA 1
ATOM 770 C C . ARG A 1 113 ? 0.339 2.517 19.352 1.00 92.38 113 ARG A C 1
ATOM 772 O O . ARG A 1 113 ? -0.666 2.923 19.925 1.00 92.38 113 ARG A O 1
ATOM 779 N N . LYS A 1 114 ? 1.321 3.334 18.953 1.00 90.00 114 LYS A N 1
ATOM 780 C CA . LYS A 1 114 ? 1.330 4.790 19.191 1.00 90.00 114 LYS A CA 1
ATOM 781 C C . LYS A 1 114 ? 0.791 5.617 18.024 1.00 90.00 114 LYS A C 1
ATOM 783 O O . LYS A 1 114 ? 0.893 6.839 18.054 1.00 90.00 114 LYS A O 1
ATOM 788 N N . ALA A 1 115 ? 0.208 4.982 17.007 1.00 91.00 115 ALA A N 1
ATOM 789 C CA . ALA A 1 115 ? -0.281 5.680 15.820 1.00 91.00 115 ALA A CA 1
ATOM 790 C C . ALA A 1 115 ? -1.298 6.784 16.160 1.00 91.00 115 ALA A C 1
ATOM 792 O O . ALA A 1 115 ? -1.289 7.844 15.546 1.00 91.00 115 ALA A O 1
ATOM 793 N N . GLY A 1 116 ? -2.132 6.570 17.184 1.00 87.06 116 GLY A N 1
ATOM 794 C CA . GLY A 1 116 ? -3.133 7.547 17.617 1.00 87.06 116 GLY A CA 1
ATOM 795 C C . GLY A 1 116 ? -2.562 8.839 18.204 1.00 87.06 116 GLY A C 1
ATOM 796 O O . GLY A 1 116 ? -3.245 9.862 18.144 1.00 87.06 116 GLY A O 1
ATOM 797 N N . ASP A 1 117 ? -1.333 8.799 18.720 1.00 87.94 117 ASP A N 1
ATOM 798 C CA . ASP A 1 117 ? -0.624 9.960 19.270 1.00 87.94 117 ASP A CA 1
ATOM 799 C C . ASP A 1 117 ? 0.267 10.636 18.214 1.00 87.94 117 ASP A C 1
ATOM 801 O O . ASP A 1 117 ? 0.796 11.729 18.435 1.00 87.94 117 ASP A O 1
ATOM 805 N N . ASP A 1 118 ? 0.447 9.998 17.053 1.00 82.69 118 ASP A N 1
ATOM 806 C CA . ASP A 1 118 ? 1.254 10.535 15.970 1.00 82.69 118 ASP A CA 1
ATOM 807 C C . ASP A 1 118 ? 0.448 11.563 15.166 1.00 82.69 118 ASP A C 1
ATOM 809 O O . ASP A 1 118 ? -0.329 11.237 14.263 1.00 82.69 118 ASP A O 1
ATOM 813 N N . GLY A 1 119 ? 0.672 12.847 15.465 1.00 80.81 119 GLY A N 1
ATOM 814 C CA . GLY A 1 119 ? 0.059 13.963 14.739 1.00 80.81 119 GLY A CA 1
ATOM 815 C C . GLY A 1 119 ? 0.313 13.930 13.226 1.00 80.81 119 GLY A C 1
ATOM 816 O O . GLY A 1 119 ? -0.413 14.568 12.463 1.00 80.81 119 GLY A O 1
ATOM 817 N N . ARG A 1 120 ? 1.296 13.149 12.764 1.00 84.44 120 ARG A N 1
ATOM 818 C CA . ARG A 1 120 ? 1.615 12.969 11.347 1.00 84.44 120 ARG A CA 1
ATOM 819 C C . ARG A 1 120 ? 0.563 12.183 10.570 1.00 84.44 120 ARG A C 1
ATOM 821 O O . ARG A 1 120 ? 0.481 12.372 9.360 1.00 84.44 120 ARG A O 1
ATOM 828 N N . LEU A 1 121 ? -0.296 11.388 11.219 1.00 86.38 121 LEU A N 1
ATOM 829 C CA . LEU A 1 121 ? -1.405 10.720 10.519 1.00 86.38 121 LEU A CA 1
ATOM 830 C C . LEU A 1 121 ? -2.363 11.719 9.849 1.00 86.38 121 LEU A C 1
ATOM 832 O O . LEU A 1 121 ? -2.956 11.400 8.820 1.00 86.38 121 LEU A O 1
ATOM 836 N N . SER A 1 122 ? -2.453 12.945 10.379 1.00 84.00 122 SER A N 1
ATOM 837 C CA . SER A 1 122 ? -3.232 14.038 9.782 1.00 84.00 122 SER A CA 1
ATOM 838 C C . SER A 1 122 ? -2.601 14.646 8.520 1.00 84.00 122 SER A C 1
ATOM 840 O O . SER A 1 122 ? -3.264 15.392 7.800 1.00 84.00 122 SER A O 1
ATOM 842 N N . ASN A 1 123 ? -1.335 14.335 8.219 1.00 87.06 123 ASN A N 1
ATOM 843 C CA . ASN A 1 123 ? -0.664 14.835 7.025 1.00 87.06 123 ASN A CA 1
ATOM 844 C C . ASN A 1 123 ? -1.248 14.166 5.766 1.00 87.06 123 ASN A C 1
ATOM 846 O O . ASN A 1 123 ? -1.312 12.939 5.719 1.00 87.06 123 ASN A O 1
ATOM 850 N N . PRO A 1 124 ? -1.591 14.917 4.702 1.00 86.00 124 PRO A N 1
ATOM 851 C CA . PRO A 1 124 ? -2.052 14.350 3.433 1.00 86.00 124 PRO A CA 1
ATOM 852 C C . PRO A 1 124 ? -1.174 13.221 2.864 1.00 86.00 124 PRO A C 1
ATOM 854 O O . PRO A 1 124 ? -1.670 12.266 2.269 1.00 86.00 124 PRO A O 1
ATOM 857 N N . GLN A 1 125 ? 0.141 13.292 3.066 1.00 86.38 125 GLN A N 1
ATOM 858 C CA . GLN A 1 125 ? 1.083 12.292 2.566 1.00 86.38 125 GLN A CA 1
ATOM 859 C C . GLN A 1 125 ? 0.964 10.927 3.264 1.00 86.38 125 GLN A C 1
ATOM 861 O O . GLN A 1 125 ? 1.380 9.931 2.678 1.00 86.38 125 GLN A O 1
ATOM 866 N N . SER A 1 126 ? 0.358 10.846 4.457 1.00 89.88 126 SER A N 1
ATOM 867 C CA . SER A 1 126 ? 0.188 9.592 5.214 1.00 89.88 126 SER A CA 1
ATOM 868 C C . SER A 1 126 ? -0.726 8.572 4.518 1.00 89.88 126 SER A C 1
ATOM 870 O O . SER A 1 126 ? -0.679 7.385 4.833 1.00 89.88 126 SER A O 1
ATOM 872 N N . HIS A 1 127 ? -1.556 9.024 3.574 1.00 92.12 127 HIS A N 1
ATOM 873 C CA . HIS A 1 127 ? -2.510 8.191 2.832 1.00 92.12 127 HIS A CA 1
ATOM 874 C C . HIS A 1 127 ? -2.460 8.416 1.316 1.00 92.12 127 HIS A C 1
ATOM 876 O O . HIS A 1 127 ? -2.797 7.507 0.561 1.00 92.12 127 HIS A O 1
ATOM 882 N N . ARG A 1 128 ? -2.011 9.592 0.845 1.00 92.62 128 ARG A N 1
ATOM 883 C CA . ARG A 1 128 ? -1.959 9.927 -0.590 1.00 92.62 128 ARG A CA 1
ATOM 884 C C . ARG A 1 128 ? -1.133 8.945 -1.420 1.00 92.62 128 ARG A C 1
ATOM 886 O O . ARG A 1 128 ? -1.477 8.705 -2.569 1.00 92.62 128 ARG A O 1
ATOM 893 N N . TRP A 1 129 ? -0.085 8.357 -0.848 1.00 94.31 129 TRP A N 1
ATOM 894 C CA . TRP A 1 129 ? 0.746 7.360 -1.530 1.00 94.31 129 TRP A CA 1
ATOM 895 C C . TRP A 1 129 ? -0.070 6.198 -2.110 1.00 94.31 129 TRP A C 1
ATOM 897 O O . TRP A 1 129 ? 0.277 5.658 -3.155 1.00 94.31 129 TRP A O 1
ATOM 907 N N . LEU A 1 130 ? -1.198 5.852 -1.484 1.00 95.88 130 LEU A N 1
ATOM 908 C CA . LEU A 1 130 ? -2.055 4.764 -1.934 1.00 95.88 130 LEU A CA 1
ATOM 909 C C . LEU A 1 130 ? -2.692 5.050 -3.306 1.00 95.88 130 LEU A C 1
ATOM 911 O O . LEU A 1 130 ? -3.034 4.113 -4.023 1.00 95.88 130 LEU A O 1
ATOM 915 N N . VAL A 1 131 ? -2.781 6.320 -3.722 1.00 96.06 131 VAL A N 1
ATOM 916 C CA . VAL A 1 131 ? -3.230 6.707 -5.071 1.00 96.06 131 VAL A CA 1
ATOM 917 C C . VAL A 1 131 ? -2.306 6.130 -6.146 1.00 96.06 131 VAL A C 1
ATOM 919 O O . VAL A 1 131 ? -2.795 5.762 -7.205 1.00 96.06 131 VAL A O 1
ATOM 922 N N . GLY A 1 132 ? -1.010 5.952 -5.873 1.00 95.88 132 GLY A N 1
ATOM 923 C CA . GLY A 1 132 ? -0.044 5.415 -6.837 1.00 95.88 132 GLY A CA 1
ATOM 924 C C . GLY A 1 132 ? -0.116 3.899 -7.068 1.00 95.88 132 GLY A C 1
ATOM 925 O O . GLY A 1 132 ? 0.563 3.399 -7.961 1.00 95.88 132 GLY A O 1
ATOM 926 N N . VAL A 1 133 ? -0.909 3.149 -6.290 1.00 97.19 133 VAL A N 1
ATOM 927 C CA . VAL A 1 133 ? -0.931 1.672 -6.341 1.00 97.19 133 VAL A CA 1
ATOM 928 C C . VAL A 1 133 ? -2.342 1.130 -6.480 1.00 97.19 133 VAL A C 1
ATOM 930 O O . VAL A 1 133 ? -3.201 1.428 -5.658 1.00 97.19 133 VAL A O 1
ATOM 933 N N . ALA A 1 134 ? -2.579 0.288 -7.482 1.00 97.56 134 ALA A N 1
ATOM 934 C CA . ALA A 1 134 ? -3.827 -0.449 -7.637 1.00 97.56 134 ALA A CA 1
ATOM 935 C C . ALA A 1 134 ? -3.738 -1.789 -6.897 1.00 97.56 134 ALA A C 1
ATOM 937 O O . ALA A 1 134 ? -2.871 -2.607 -7.189 1.00 97.56 134 ALA A O 1
ATOM 938 N N . ALA A 1 135 ? -4.638 -2.019 -5.945 1.00 97.44 135 ALA A N 1
ATOM 939 C CA . ALA A 1 135 ? -4.724 -3.262 -5.186 1.00 97.44 135 ALA A CA 1
ATOM 940 C C . ALA A 1 135 ? -6.166 -3.775 -5.176 1.00 97.44 135 ALA A C 1
ATOM 942 O O . ALA A 1 135 ? -7.109 -2.981 -5.187 1.00 97.44 135 ALA A O 1
ATOM 943 N N . ASP A 1 136 ? -6.338 -5.091 -5.088 1.00 97.06 136 ASP A N 1
ATOM 944 C CA . ASP A 1 136 ? -7.667 -5.699 -4.947 1.00 97.06 136 ASP A CA 1
ATOM 945 C C . ASP A 1 136 ? -8.216 -5.494 -3.533 1.00 97.06 136 ASP A C 1
ATOM 947 O O . ASP A 1 136 ? -9.421 -5.302 -3.317 1.00 97.06 136 ASP A O 1
ATOM 951 N N . VAL A 1 137 ? -7.306 -5.563 -2.559 1.00 97.62 137 VAL A N 1
ATOM 952 C CA . VAL A 1 137 ? -7.585 -5.444 -1.132 1.00 97.62 137 VAL A CA 1
ATOM 953 C C . VAL A 1 137 ? -6.523 -4.571 -0.473 1.00 97.62 137 VAL A C 1
ATOM 955 O O . VAL A 1 137 ? -5.324 -4.758 -0.673 1.00 97.62 137 VAL A O 1
ATOM 958 N N . VAL A 1 138 ? -6.972 -3.644 0.366 1.00 98.06 138 VAL A N 1
ATOM 959 C CA . VAL A 1 138 ? -6.136 -2.934 1.331 1.00 98.06 138 VAL A CA 1
ATOM 960 C C . VAL A 1 138 ? -6.513 -3.444 2.716 1.00 98.06 138 VAL A C 1
ATOM 962 O O . VAL A 1 138 ? -7.600 -3.168 3.228 1.00 98.06 138 VAL A O 1
ATOM 965 N N . ALA A 1 139 ? -5.625 -4.238 3.302 1.00 97.88 139 ALA A N 1
ATOM 966 C CA . ALA A 1 139 ? -5.791 -4.797 4.630 1.00 97.88 139 ALA A CA 1
ATOM 967 C C . ALA A 1 139 ? -5.106 -3.900 5.660 1.00 97.88 139 ALA A C 1
ATOM 969 O O . ALA A 1 139 ? -3.909 -3.642 5.559 1.00 97.88 139 ALA A O 1
ATOM 970 N N . ILE A 1 140 ? -5.847 -3.453 6.668 1.00 97.19 140 ILE A N 1
ATOM 971 C CA . ILE A 1 140 ? -5.318 -2.672 7.783 1.00 97.19 140 ILE A CA 1
ATOM 972 C C . ILE A 1 140 ? -5.253 -3.589 9.002 1.00 97.19 140 ILE A C 1
ATOM 974 O O . ILE A 1 140 ? -6.279 -4.030 9.521 1.00 97.19 140 ILE A O 1
ATOM 978 N N . ASP A 1 141 ? -4.039 -3.904 9.433 1.00 97.00 141 ASP A N 1
ATOM 979 C CA . ASP A 1 141 ? -3.781 -4.743 10.594 1.00 97.00 141 ASP A CA 1
ATOM 980 C C . ASP A 1 141 ? -3.724 -3.883 11.860 1.00 97.00 141 ASP A C 1
ATOM 982 O O . ASP A 1 141 ? -2.871 -2.999 12.000 1.00 97.00 141 ASP A O 1
ATOM 986 N N . LEU A 1 142 ? -4.664 -4.145 12.770 1.00 96.44 142 LEU A N 1
ATOM 987 C CA . LEU A 1 142 ? -4.835 -3.419 14.025 1.00 96.44 142 LEU A CA 1
ATOM 988 C C . LEU A 1 142 ? -4.354 -4.229 15.240 1.00 96.44 142 LEU A C 1
ATOM 990 O O . LEU A 1 142 ? -4.674 -3.855 16.366 1.00 96.44 142 LEU A O 1
ATOM 994 N N . ALA A 1 143 ? -3.558 -5.290 15.049 1.00 95.88 143 ALA A N 1
ATOM 995 C CA . ALA A 1 143 ? -3.114 -6.191 16.121 1.00 95.88 143 ALA A CA 1
ATOM 996 C C . ALA A 1 143 ? -2.462 -5.485 17.326 1.00 95.88 143 ALA A C 1
ATOM 998 O O . ALA A 1 143 ? -2.508 -5.988 18.448 1.00 95.88 143 ALA A O 1
ATOM 999 N N . LYS A 1 144 ? -1.833 -4.321 17.114 1.00 95.38 144 LYS A N 1
ATOM 1000 C CA . LYS A 1 144 ? -1.163 -3.549 18.175 1.00 95.38 144 LYS A CA 1
ATOM 1001 C C . LYS A 1 144 ? -2.054 -2.499 18.850 1.00 95.38 144 LYS A C 1
ATOM 1003 O O . LYS A 1 144 ? -1.571 -1.814 19.756 1.00 95.38 144 LYS A O 1
ATOM 1008 N N . LEU A 1 145 ? -3.308 -2.349 18.419 1.00 94.31 145 LEU A N 1
ATOM 1009 C CA . LEU A 1 145 ? -4.249 -1.354 18.927 1.00 94.31 145 LEU A CA 1
ATOM 1010 C C . LEU A 1 145 ? -5.343 -1.995 19.784 1.00 94.31 145 LEU A C 1
ATOM 1012 O O . LEU A 1 145 ? -6.194 -2.737 19.301 1.00 94.31 145 LEU A O 1
ATOM 1016 N N . GLU A 1 146 ? -5.377 -1.621 21.059 1.00 93.00 146 GLU A N 1
ATOM 1017 C CA . GLU A 1 146 ? -6.461 -2.002 21.979 1.00 93.00 146 GLU A CA 1
ATOM 1018 C C . GLU A 1 146 ? -7.669 -1.056 21.867 1.00 93.00 146 GLU A C 1
ATOM 1020 O O . GLU A 1 146 ? -8.816 -1.457 22.102 1.00 93.00 146 GLU A O 1
ATOM 1025 N N . HIS A 1 147 ? -7.407 0.187 21.450 1.00 92.06 147 HIS A N 1
ATOM 1026 C CA . HIS A 1 147 ? -8.375 1.263 21.268 1.00 92.06 147 HIS A CA 1
ATOM 1027 C C . HIS A 1 147 ? -8.062 2.059 19.999 1.00 92.06 147 HIS A C 1
ATOM 1029 O O . HIS A 1 147 ? -6.903 2.176 19.598 1.00 92.06 147 HIS A O 1
ATOM 1035 N N . ILE A 1 148 ? -9.090 2.670 19.411 1.00 93.38 148 ILE A N 1
ATOM 1036 C CA . ILE A 1 148 ? -8.938 3.664 18.343 1.00 93.38 148 ILE A CA 1
ATOM 1037 C C . ILE A 1 148 ? -9.456 5.025 18.809 1.00 93.38 148 ILE A C 1
ATOM 1039 O O . ILE A 1 148 ? -10.448 5.116 19.534 1.00 93.38 148 ILE A O 1
ATOM 1043 N N . ASN A 1 149 ? -8.777 6.090 18.386 1.00 93.50 149 ASN A N 1
ATOM 1044 C CA . ASN A 1 149 ? -9.214 7.469 18.586 1.00 93.50 149 ASN A CA 1
ATOM 1045 C C . ASN A 1 149 ? -9.696 8.085 17.258 1.00 93.50 149 ASN A C 1
ATOM 1047 O O . ASN A 1 149 ? -9.649 7.452 16.199 1.00 93.50 149 ASN A O 1
ATOM 1051 N N . SER A 1 150 ? -10.167 9.331 17.311 1.00 92.94 150 SER A N 1
ATOM 1052 C CA . SER A 1 150 ? -10.677 10.046 16.136 1.00 92.94 150 SER A CA 1
ATOM 1053 C C . SER A 1 150 ? -9.628 10.226 15.036 1.00 92.94 150 SER A C 1
ATOM 1055 O O . SER A 1 150 ? -9.982 10.152 13.862 1.00 92.94 150 SER A O 1
ATOM 1057 N N . SER A 1 151 ? -8.353 10.407 15.390 1.00 92.56 151 SER A N 1
ATOM 1058 C CA . SER A 1 151 ? -7.254 10.549 14.428 1.00 92.56 151 SER A CA 1
ATOM 1059 C C . SER A 1 151 ? -7.067 9.285 13.589 1.00 92.56 151 SER A C 1
ATOM 1061 O O . SER A 1 151 ? -7.002 9.372 12.364 1.00 92.56 151 SER A O 1
ATOM 1063 N N . ILE A 1 152 ? -7.054 8.107 14.225 1.00 94.12 152 ILE A N 1
ATOM 1064 C CA . ILE A 1 152 ? -6.937 6.820 13.519 1.00 94.12 152 ILE A CA 1
ATOM 1065 C C . ILE A 1 152 ? -8.156 6.591 12.624 1.00 94.12 152 ILE A C 1
ATOM 1067 O O . ILE A 1 152 ? -8.004 6.211 11.466 1.00 94.12 152 ILE A O 1
ATOM 1071 N N . VAL A 1 153 ? -9.365 6.864 13.128 1.00 94.81 153 VAL A N 1
ATOM 1072 C CA . VAL A 1 153 ? -10.598 6.724 12.336 1.00 94.81 153 VAL A CA 1
ATOM 1073 C C . VAL A 1 153 ? -10.567 7.624 11.102 1.00 94.81 153 VAL A C 1
ATOM 1075 O O . VAL A 1 153 ? -10.823 7.153 9.995 1.00 94.81 153 VAL A O 1
ATOM 1078 N N . ALA A 1 154 ? -10.228 8.905 11.271 1.00 94.25 154 ALA A N 1
ATOM 1079 C CA . ALA A 1 154 ? -10.141 9.852 10.164 1.00 94.25 154 ALA A CA 1
ATOM 1080 C C . ALA A 1 154 ? -9.098 9.409 9.129 1.00 94.25 154 ALA A C 1
ATOM 1082 O O . ALA A 1 154 ? -9.370 9.433 7.929 1.00 94.25 154 ALA A O 1
ATOM 1083 N N . TRP A 1 155 ? -7.937 8.940 9.585 1.00 95.06 155 TRP A N 1
ATOM 1084 C CA . TRP A 1 155 ? -6.887 8.435 8.707 1.00 95.06 155 TRP A CA 1
ATOM 1085 C C . TRP A 1 155 ? -7.315 7.186 7.921 1.00 95.06 155 TRP A C 1
ATOM 1087 O O . TRP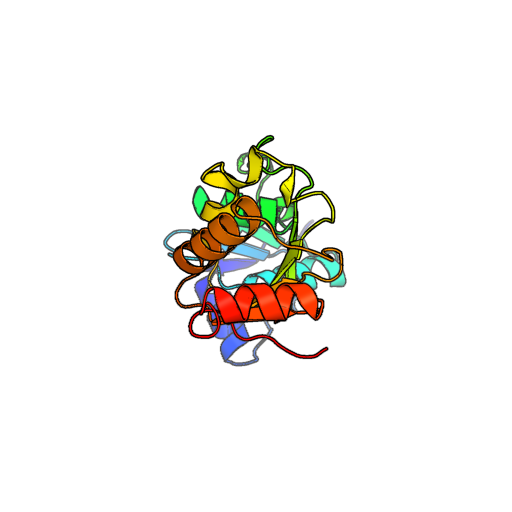 A 1 155 ? -7.104 7.133 6.711 1.00 95.06 155 TRP A O 1
ATOM 1097 N N . ILE A 1 156 ? -8.001 6.226 8.554 1.00 95.50 156 ILE A N 1
ATOM 1098 C CA . ILE A 1 156 ? -8.561 5.052 7.862 1.00 95.50 156 ILE A CA 1
ATOM 1099 C C . ILE A 1 156 ? -9.544 5.480 6.764 1.00 95.50 156 ILE A C 1
ATOM 1101 O O . ILE A 1 156 ? -9.499 4.952 5.655 1.00 95.50 156 ILE A O 1
ATOM 1105 N N . LEU A 1 157 ? -10.410 6.462 7.027 1.00 95.19 157 LEU A N 1
ATOM 1106 C CA . LEU A 1 157 ? -11.347 6.965 6.016 1.00 95.19 157 LEU A CA 1
ATOM 1107 C C . LEU A 1 157 ? -10.630 7.636 4.836 1.00 95.19 157 LEU A C 1
ATOM 1109 O O . LEU A 1 157 ? -11.054 7.478 3.691 1.00 95.19 157 LEU A O 1
ATOM 1113 N N . LEU A 1 158 ? -9.534 8.347 5.099 1.00 95.06 158 LEU A N 1
ATOM 1114 C CA . LEU A 1 158 ? -8.701 8.952 4.060 1.00 95.06 158 LEU A CA 1
ATOM 1115 C C . LEU A 1 158 ? -7.969 7.891 3.222 1.00 95.06 158 LEU A C 1
ATOM 1117 O O . LEU A 1 158 ? -7.905 8.023 1.999 1.00 95.06 158 LEU A O 1
ATOM 1121 N N . LEU A 1 159 ? -7.507 6.798 3.841 1.00 95.75 159 LEU A N 1
ATOM 1122 C CA . LEU A 1 159 ? -6.994 5.631 3.114 1.00 95.75 159 LEU A CA 1
ATOM 1123 C C . LEU A 1 159 ? -8.074 5.021 2.211 1.00 95.75 159 LEU A C 1
ATOM 1125 O O . LEU A 1 159 ? -7.814 4.796 1.032 1.00 95.75 159 LEU A O 1
ATOM 1129 N N . VAL A 1 160 ? -9.296 4.823 2.724 1.00 95.69 160 VAL A N 1
ATOM 1130 C CA . VAL A 1 160 ? -10.431 4.294 1.942 1.00 95.69 160 VAL A CA 1
ATOM 1131 C C . VAL A 1 160 ? -10.708 5.142 0.702 1.00 95.69 160 VAL A C 1
ATOM 1133 O O . VAL A 1 160 ? -11.006 4.607 -0.364 1.00 95.69 160 VAL A O 1
ATOM 1136 N N . GLN A 1 161 ? -10.600 6.466 0.813 1.00 95.12 161 GLN A N 1
ATOM 1137 C CA . GLN A 1 161 ? -10.782 7.373 -0.320 1.00 95.12 161 GLN A CA 1
ATOM 1138 C C . GLN A 1 161 ? -9.633 7.274 -1.329 1.00 95.12 161 GLN A C 1
ATOM 1140 O O . GLN A 1 161 ? -9.893 7.163 -2.527 1.00 95.12 161 GLN A O 1
ATOM 1145 N N . ALA A 1 162 ? -8.384 7.268 -0.856 1.00 95.19 162 ALA A N 1
ATOM 1146 C CA . ALA A 1 162 ? -7.195 7.202 -1.704 1.00 95.19 162 ALA A CA 1
ATOM 1147 C C . ALA A 1 162 ? -7.037 5.850 -2.423 1.00 95.19 162 ALA A C 1
ATOM 1149 O O . ALA A 1 162 ? -6.536 5.799 -3.543 1.00 95.19 162 ALA A O 1
ATOM 1150 N N . GLY A 1 163 ? -7.470 4.753 -1.795 1.00 94.69 163 GLY A N 1
ATOM 1151 C CA . GLY A 1 163 ? -7.266 3.397 -2.305 1.00 94.69 163 GLY A CA 1
ATOM 1152 C C . GLY A 1 163 ? -8.313 2.890 -3.291 1.00 94.69 163 GLY A C 1
ATOM 1153 O O . GLY A 1 163 ? -8.129 1.803 -3.835 1.00 94.69 163 GLY A O 1
ATOM 1154 N N . ARG A 1 164 ? -9.393 3.637 -3.562 1.00 93.94 164 ARG A N 1
ATOM 1155 C CA . ARG A 1 164 ? -10.463 3.188 -4.475 1.00 93.94 164 ARG A CA 1
ATOM 1156 C C . ARG A 1 164 ? -9.904 2.730 -5.831 1.00 93.94 164 ARG A C 1
ATOM 1158 O O . ARG A 1 164 ? -9.000 3.384 -6.343 1.00 93.94 164 ARG A O 1
ATOM 1165 N N . PRO A 1 165 ? -10.431 1.652 -6.439 1.00 94.56 165 PRO A N 1
ATOM 1166 C CA . PRO A 1 165 ? -11.617 0.887 -6.042 1.00 94.56 165 PRO A CA 1
ATOM 1167 C C . PRO A 1 165 ? -11.335 -0.298 -5.095 1.00 94.56 165 PRO A C 1
ATOM 1169 O O . PRO A 1 165 ? -12.195 -1.165 -4.965 1.00 94.56 165 PRO A O 1
ATOM 1172 N N . ALA A 1 166 ? -10.164 -0.361 -4.449 1.00 96.88 166 ALA A N 1
ATOM 1173 C CA . ALA A 1 166 ? -9.807 -1.483 -3.583 1.00 96.88 166 ALA A CA 1
ATOM 1174 C C . ALA A 1 166 ? -10.850 -1.729 -2.482 1.00 96.88 166 ALA A C 1
ATOM 1176 O O . ALA A 1 166 ? -11.439 -0.791 -1.933 1.00 96.88 166 ALA A O 1
ATOM 1177 N N . ARG A 1 167 ? -11.041 -2.999 -2.119 1.00 96.88 167 ARG A N 1
ATOM 1178 C CA . ARG A 1 167 ? -11.819 -3.366 -0.930 1.00 96.88 167 ARG A CA 1
ATOM 1179 C C . ARG A 1 167 ? -10.972 -3.147 0.314 1.00 96.88 167 ARG A C 1
ATOM 1181 O O . ARG A 1 167 ? -9.779 -3.430 0.300 1.00 96.88 167 ARG A O 1
ATOM 1188 N N . PHE A 1 168 ? -11.590 -2.691 1.396 1.00 97.19 168 PHE A N 1
ATOM 1189 C CA . PHE A 1 168 ? -10.889 -2.469 2.654 1.00 97.19 168 PHE A CA 1
ATOM 1190 C C . PHE A 1 168 ? -11.287 -3.504 3.695 1.00 97.19 168 PHE A C 1
ATOM 1192 O O . PHE A 1 168 ? -12.471 -3.734 3.959 1.00 97.19 168 PHE A O 1
ATOM 1199 N N . GLU A 1 169 ? -10.270 -4.109 4.297 1.00 96.81 169 GLU A N 1
ATOM 1200 C CA . GLU A 1 169 ? -10.424 -5.125 5.328 1.00 96.81 169 GLU A CA 1
ATOM 1201 C C . GLU A 1 169 ? -9.662 -4.709 6.583 1.00 96.81 169 GLU A C 1
ATOM 1203 O O . GLU A 1 169 ? -8.553 -4.184 6.499 1.00 96.81 169 GLU A O 1
ATOM 1208 N N . LEU A 1 170 ? -10.242 -4.959 7.752 1.00 96.56 170 LEU A N 1
ATOM 1209 C CA . LEU A 1 170 ? -9.560 -4.809 9.031 1.00 96.56 170 LEU A CA 1
ATOM 1210 C C . LEU A 1 170 ? -9.201 -6.194 9.561 1.00 96.56 170 LEU A C 1
ATOM 1212 O O . LEU A 1 170 ? -10.074 -7.060 9.646 1.00 96.56 170 LEU A O 1
ATOM 1216 N N . ARG A 1 171 ? -7.931 -6.392 9.916 1.00 96.69 171 ARG A N 1
ATOM 1217 C CA . ARG A 1 171 ? -7.404 -7.650 10.460 1.00 96.69 171 ARG A CA 1
ATOM 1218 C C . ARG A 1 171 ? -7.037 -7.483 11.931 1.00 96.69 171 ARG A C 1
ATOM 1220 O O . ARG A 1 171 ? -6.684 -6.383 12.361 1.00 96.69 171 ARG A O 1
ATOM 1227 N N . HIS A 1 172 ? -7.132 -8.582 12.680 1.00 96.00 172 HIS A N 1
ATOM 1228 C CA . HIS A 1 172 ? -6.758 -8.667 14.099 1.00 96.00 172 HIS A CA 1
ATOM 1229 C C . HIS A 1 172 ? -7.377 -7.554 14.961 1.00 96.00 172 HIS A C 1
ATOM 1231 O O . HIS A 1 172 ? -6.724 -6.948 15.810 1.00 96.00 172 HIS A O 1
ATOM 1237 N N . VAL A 1 173 ? -8.653 -7.254 14.715 1.00 95.25 173 VAL A N 1
ATOM 1238 C CA . VAL A 1 173 ? -9.350 -6.156 15.385 1.00 95.25 173 VAL A CA 1
ATOM 1239 C C . VAL A 1 173 ? -9.699 -6.560 16.814 1.00 95.25 173 VAL A C 1
ATOM 1241 O O . VAL A 1 173 ? -10.476 -7.487 17.035 1.00 95.25 173 VAL A O 1
ATOM 1244 N N . HIS A 1 174 ? -9.181 -5.827 17.801 1.00 95.12 174 HIS A N 1
ATOM 1245 C CA . HIS A 1 174 ? -9.569 -6.039 19.193 1.00 95.12 174 HIS A CA 1
ATOM 1246 C C . HIS A 1 174 ? -11.083 -5.823 19.379 1.00 95.12 174 HIS A C 1
ATOM 1248 O O . HIS A 1 174 ? -11.672 -4.906 18.800 1.00 95.12 174 HIS A O 1
ATOM 1254 N N . ARG A 1 175 ? -11.734 -6.627 20.232 1.00 93.81 175 ARG A N 1
ATOM 1255 C CA . ARG A 1 175 ? -13.201 -6.597 20.427 1.00 93.81 175 ARG A CA 1
ATOM 1256 C C . ARG A 1 175 ? -13.741 -5.195 20.735 1.00 93.81 175 ARG A C 1
ATOM 1258 O O . ARG A 1 175 ? -14.825 -4.820 20.282 1.00 93.81 175 ARG A O 1
ATOM 1265 N N . GLN A 1 176 ? -12.987 -4.410 21.501 1.00 92.88 176 GLN A N 1
ATOM 1266 C CA . GLN A 1 176 ? -13.366 -3.038 21.825 1.00 92.88 176 GLN A CA 1
ATOM 1267 C C . GLN A 1 176 ? -13.314 -2.114 20.603 1.00 92.88 176 GLN A C 1
ATOM 1269 O O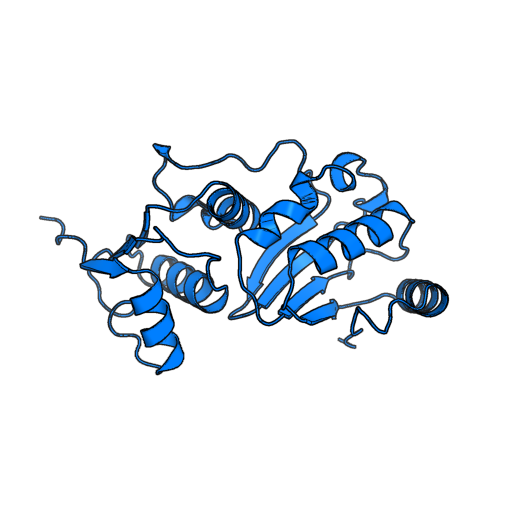 . GLN A 1 176 ? -14.250 -1.346 20.389 1.00 92.88 176 GLN A O 1
ATOM 1274 N N . VAL A 1 177 ? -12.281 -2.238 19.766 1.00 93.25 177 VAL A N 1
ATOM 1275 C CA . VAL A 1 177 ? -12.164 -1.506 18.496 1.00 93.25 177 VAL A CA 1
ATOM 1276 C C . VAL A 1 177 ? -13.316 -1.879 17.560 1.00 93.25 177 VAL A C 1
ATOM 1278 O O . VAL A 1 177 ? -13.973 -0.993 17.020 1.00 93.25 177 VAL A O 1
ATOM 1281 N N . ALA A 1 178 ? -13.649 -3.167 17.438 1.00 92.62 178 ALA A N 1
ATOM 1282 C CA . ALA A 1 178 ? -14.787 -3.622 16.632 1.00 92.62 178 ALA A CA 1
ATOM 1283 C C . ALA A 1 178 ? -16.123 -3.016 17.108 1.00 92.62 178 ALA A C 1
ATOM 1285 O O . ALA A 1 178 ? -16.965 -2.612 16.300 1.00 92.62 178 ALA A O 1
ATOM 1286 N N . THR A 1 179 ? -16.295 -2.889 18.428 1.00 92.44 179 THR A N 1
ATOM 1287 C CA . THR A 1 179 ? -17.470 -2.238 19.027 1.00 92.44 179 THR A CA 1
ATOM 1288 C C . THR A 1 179 ? -17.519 -0.750 18.668 1.00 92.44 179 THR A C 1
ATOM 1290 O O . THR A 1 179 ? -18.562 -0.269 18.224 1.00 92.44 179 THR A O 1
ATOM 1293 N N . GLN A 1 180 ? -16.394 -0.032 18.785 1.00 91.81 180 GLN A N 1
ATOM 1294 C CA . GLN A 1 180 ? -16.289 1.384 18.403 1.00 91.81 180 GLN A CA 1
ATOM 1295 C C . GLN A 1 180 ? -16.605 1.596 16.913 1.00 91.81 180 GLN A C 1
ATOM 1297 O O . GLN A 1 180 ? -17.408 2.459 16.565 1.00 91.81 180 GLN A O 1
ATOM 1302 N N . LEU A 1 181 ? -16.046 0.770 16.025 1.00 91.81 181 LEU A N 1
ATOM 1303 C CA . LEU A 1 181 ? -16.291 0.843 14.578 1.00 91.81 181 LEU A CA 1
ATOM 1304 C C . LEU A 1 181 ? -17.758 0.580 14.213 1.00 91.81 181 LEU A C 1
ATOM 1306 O O . LEU A 1 181 ? -18.320 1.267 13.355 1.00 91.81 181 LEU A O 1
ATOM 1310 N N . THR A 1 182 ? -18.396 -0.365 14.909 1.00 91.62 182 THR A N 1
ATOM 1311 C CA . THR A 1 182 ? -19.822 -0.668 14.735 1.00 91.62 182 THR A CA 1
ATOM 1312 C C . THR A 1 182 ? -20.700 0.499 15.184 1.00 91.62 182 THR A C 1
ATOM 1314 O O . THR A 1 182 ? -21.630 0.872 14.470 1.00 91.62 182 THR A O 1
ATOM 1317 N N . GLN A 1 183 ? -20.384 1.130 16.320 1.00 92.19 183 GLN A N 1
ATOM 1318 C CA . GLN A 1 183 ? -21.091 2.326 16.799 1.00 92.19 183 GLN A CA 1
ATOM 1319 C C . GLN A 1 183 ? -20.965 3.501 15.818 1.00 92.19 183 GLN A C 1
ATOM 1321 O O . GLN A 1 183 ? -21.935 4.223 15.593 1.00 92.19 183 GLN A O 1
ATOM 1326 N N . LEU A 1 184 ? -19.804 3.641 15.173 1.00 92.75 184 LEU A N 1
ATOM 1327 C CA . LEU A 1 184 ? -19.550 4.625 14.115 1.00 92.75 184 LEU A CA 1
ATOM 1328 C C . LEU A 1 184 ? -20.144 4.229 12.750 1.00 92.75 184 LEU A C 1
ATOM 1330 O O . LEU A 1 184 ? -20.025 4.983 11.786 1.00 92.75 184 LEU A O 1
ATOM 1334 N N . ARG A 1 185 ? -20.792 3.058 12.654 1.00 92.25 185 ARG A N 1
ATOM 1335 C CA . ARG A 1 185 ? -21.399 2.501 11.434 1.00 92.25 185 ARG A CA 1
ATOM 1336 C C . ARG A 1 185 ? -20.422 2.356 10.264 1.00 92.25 185 ARG A C 1
ATOM 1338 O O . ARG A 1 185 ? -20.845 2.397 9.113 1.00 92.25 185 ARG A O 1
ATOM 1345 N N . LEU A 1 186 ? -19.133 2.136 10.522 1.00 90.75 186 LEU A N 1
ATOM 1346 C CA . LEU A 1 186 ? -18.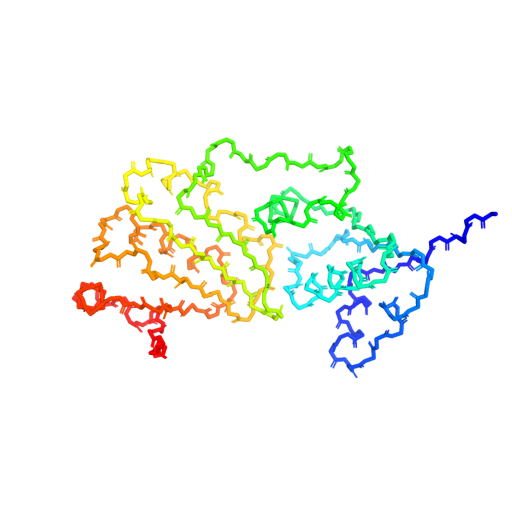110 2.038 9.467 1.00 90.75 186 LEU A CA 1
ATOM 1347 C C . LEU A 1 186 ? -18.089 0.683 8.739 1.00 90.75 186 LEU A C 1
ATOM 1349 O O . LEU A 1 186 ? -17.401 0.531 7.733 1.00 90.75 186 LEU A O 1
ATOM 1353 N N . ASN A 1 187 ? -18.911 -0.268 9.183 1.00 83.38 187 ASN A N 1
ATOM 1354 C CA . ASN A 1 187 ? -18.986 -1.638 8.662 1.00 83.38 187 ASN A CA 1
ATOM 1355 C C . ASN A 1 187 ? -19.436 -1.734 7.187 1.00 83.38 187 ASN A C 1
ATOM 1357 O O . ASN A 1 187 ? -19.308 -2.786 6.575 1.00 83.38 187 ASN A O 1
ATOM 1361 N N . HIS A 1 188 ? -19.976 -0.656 6.607 1.00 85.50 188 HIS A N 1
ATOM 1362 C CA . HIS A 1 188 ? -20.330 -0.603 5.181 1.00 85.50 188 HIS A CA 1
ATOM 1363 C C . HIS A 1 188 ? -19.144 -0.228 4.276 1.00 85.50 188 HIS A C 1
ATOM 1365 O O . HIS A 1 188 ? -19.208 -0.439 3.069 1.00 85.50 188 HIS A O 1
ATOM 1371 N N . LEU A 1 189 ? -18.079 0.345 4.850 1.00 88.94 189 LEU A N 1
ATOM 1372 C CA . LEU A 1 189 ? -16.844 0.708 4.144 1.00 88.94 189 LEU A CA 1
ATOM 1373 C C . LEU A 1 189 ? -15.713 -0.281 4.428 1.00 88.94 189 LEU A C 1
ATOM 1375 O O . LEU A 1 189 ? -14.812 -0.433 3.608 1.00 88.94 189 LEU A O 1
ATOM 1379 N N . LEU A 1 190 ? -15.750 -0.915 5.601 1.00 92.19 190 LEU A N 1
ATOM 1380 C CA . LEU A 1 190 ? -14.687 -1.752 6.138 1.00 92.19 190 LEU A CA 1
ATOM 1381 C C . LEU A 1 190 ? -15.256 -3.125 6.483 1.00 92.19 190 LEU A C 1
ATOM 1383 O O . LEU A 1 190 ? -16.203 -3.229 7.261 1.00 92.19 190 LEU A O 1
ATOM 1387 N N . THR A 1 191 ? -14.651 -4.179 5.943 1.00 93.12 191 THR A N 1
ATOM 1388 C CA . THR A 1 191 ? -14.980 -5.553 6.339 1.00 93.12 191 THR A CA 1
ATOM 1389 C C . THR A 1 191 ? -14.049 -5.980 7.466 1.00 93.12 191 THR A C 1
ATOM 1391 O O . THR A 1 191 ? -12.836 -6.015 7.282 1.00 93.12 191 THR A O 1
ATOM 1394 N N . VAL A 1 192 ? -14.587 -6.308 8.639 1.00 89.31 192 VAL A N 1
ATOM 1395 C CA . VAL A 1 192 ? -13.786 -6.918 9.711 1.00 89.31 192 VAL A CA 1
ATOM 1396 C C . VAL A 1 192 ? -13.587 -8.391 9.364 1.00 89.31 192 VAL A C 1
ATOM 1398 O O . VAL A 1 192 ? -14.570 -9.105 9.173 1.00 89.31 192 VAL A O 1
ATOM 1401 N N . LYS A 1 193 ? -12.333 -8.834 9.248 1.00 85.25 193 LYS A N 1
ATOM 1402 C CA . LYS A 1 193 ? -12.002 -10.254 9.135 1.00 85.25 193 LYS A CA 1
ATOM 1403 C C . LYS A 1 193 ? -11.527 -10.767 10.479 1.00 85.25 193 LYS A C 1
ATOM 1405 O O . LYS A 1 193 ? -10.531 -10.278 11.016 1.00 85.25 193 LYS A O 1
ATOM 1410 N N . ASP A 1 194 ? -12.251 -11.754 10.985 1.00 67.50 194 ASP A N 1
ATOM 1411 C CA . ASP A 1 194 ? -11.792 -12.550 12.110 1.00 67.50 194 ASP A CA 1
ATOM 1412 C C . ASP A 1 194 ? -10.527 -13.298 11.666 1.00 67.50 194 ASP A C 1
ATOM 1414 O O . ASP A 1 194 ? -10.500 -13.904 10.589 1.00 67.50 194 ASP A O 1
ATOM 1418 N N . GLY A 1 195 ? -9.458 -13.134 12.447 1.00 55.72 195 GLY A N 1
ATOM 1419 C CA . GLY A 1 195 ? -8.203 -13.871 12.290 1.00 55.72 195 GLY A CA 1
ATOM 1420 C C . GLY A 1 195 ? -8.271 -15.222 12.977 1.00 55.72 195 GLY A C 1
ATOM 1421 O O . GLY A 1 195 ? -8.977 -15.312 14.008 1.00 55.72 195 GLY A O 1
#

Radius of gyration: 17.8 Å; chains: 1; bounding box: 52×32×44 Å

Foldseek 3Di:
DADDADEDELVVLVVCVVVVHCVNLPDLHAYEYEDAPPQARFLQSLVSNQCSCVVNVHLAAYPNQDDLLLLLCQQQVNNVNYDPVSHDHNPPLLPVQWGWHGDRLEIEIEGALCNQVRPSLPPLSNQLSLLRYAGQEYEYECLNYQDDDPSNVVSVVSNLVSNPPHQYEYENQHPRRVVVCVVVVVCVRYPYDYD

Sequence (195 aa):
MAAAPVRCSFADIVGEIASGNRTLLGGVAPIEVDCAGTARLEAAALSAIALSANAQSKDARLTGANGDERLALAVLGIDRLIPSAERVAPPAAMGPGFAASLDGASVVIAVDRKAGDDGRLSNPQSHRWLVGVAADVVAIDLAKLEHINSSIVAWILLLVQAGRPARFELRHVHRQVATQLTQLRLNHLLTVKDG

Secondary structure (DSSP, 8-state):
-PPPPEEEEHHHHHHHHHHT--HHHHSSS-EEEE-TT-SSEEHHHHHHHHHHHHHTT--EEEES--HHHHHHHHHTT-GGGS-GGG--PPPGGG-SSEEEEEETTEEEEEEPTTGGG-GGGGSTHHHHGGGGEE-SEEEEE-TT-S---HHHHHHHHHHHHHTTTSEEEEES--HHHHHHHHHTTGGGT-EEEP-